Protein AF-A0A954JHW5-F1 (afdb_monomer)

Foldseek 3Di:
DFAQDDDPVVCVVCVVCPVVNGDDDDDDALLRVLQLLCVLLVNEDADDDDAADEQFPDLDDPPDTHGDPDADDRRNYRCVSYDARAQDARQLSSVQQDDSNPDDDPDGDGDDDPCNVVSLVPDPSNVVSVVSNLVVLLVVLVPPPPPVDPSLLSSQQSSCCSPVVDGDDPVRSVVSSVVD

Solvent-accessible surface area (backbone atoms only — not comparable to full-atom values): 10944 Å² total; per-residue (Å²): 137,74,58,64,69,86,50,73,71,54,41,74,76,41,70,85,46,82,84,55,84,36,41,78,89,71,86,78,47,33,54,56,50,53,42,48,46,26,52,54,22,67,59,48,34,80,82,76,74,81,82,61,31,64,65,33,80,47,96,68,67,97,83,58,69,55,66,56,91,75,74,58,73,68,51,33,32,51,53,88,42,48,60,82,53,70,66,43,65,54,77,84,42,30,70,44,50,48,79,32,63,67,63,91,68,96,67,73,65,87,81,90,53,70,65,51,54,51,42,54,76,72,28,67,68,50,51,52,36,50,54,43,24,52,56,45,34,58,54,56,25,72,71,49,86,54,81,87,52,57,52,65,58,49,27,51,40,49,48,31,37,58,76,70,72,38,75,61,52,72,71,54,44,57,54,52,59,75,76,106

Secondary structure (DSSP, 8-state):
----PPPHHHHHH-TT-SS--SPPP-PPPHHHHHHHHHHHHT--B---SS--B-SBS-SS-TT--PBPS---GGGGB-GGGB---TT-PPTTTTTTT---SSS--SS------HHHHHHHHT-HHHHHHHHHHHHHHHHHHHT---TTS-HHHHHHHHHHHHHHSSPPPHHHHHHHHHH-

Sequence (180 aa):
QQASRVDPRQQEIDADNRLLWRYRSRRLEAEAIRDSMLLASGQLNFEAGGPGFNFFQSRGGLYGFPPLDKFTGAELRRMIYSHKIRMEQVPVFGAFDCPDAGQPAPRRSQSTTAIQALNLLNSDFVHEQAVAMASRLVRESRNSENEAIGQQEAAVKQAFRRSLGRAPSDRELSAAVSVA

Structure (mmCIF, N/CA/C/O backbone):
data_AF-A0A954JHW5-F1
#
_entry.id   AF-A0A954JHW5-F1
#
loop_
_atom_site.group_PDB
_atom_site.id
_atom_site.type_symbol
_atom_site.label_atom_id
_atom_site.label_alt_id
_atom_site.label_comp_id
_atom_site.label_asym_id
_atom_site.label_entity_id
_atom_site.label_seq_id
_atom_site.pdbx_PDB_ins_code
_atom_site.Cartn_x
_atom_site.Cartn_y
_atom_site.Cartn_z
_atom_site.occupancy
_atom_site.B_iso_or_equiv
_atom_site.auth_seq_id
_atom_site.auth_comp_id
_atom_site.auth_asym_id
_atom_site.auth_atom_id
_atom_site.pdbx_PDB_model_num
ATOM 1 N N . GLN A 1 1 ? -21.963 1.411 -2.483 1.00 62.09 1 GLN A N 1
ATOM 2 C CA . GLN A 1 1 ? -20.980 0.437 -1.955 1.00 62.09 1 GLN A CA 1
ATOM 3 C C . GLN A 1 1 ? -21.431 0.012 -0.565 1.00 62.09 1 GLN A C 1
ATOM 5 O O . GLN A 1 1 ? -21.966 0.853 0.146 1.00 62.09 1 GLN A O 1
ATOM 10 N N . GLN A 1 2 ? -21.275 -1.262 -0.200 1.00 77.25 2 GLN A N 1
ATOM 11 C CA . GLN A 1 2 ? -21.681 -1.788 1.109 1.00 77.25 2 GLN A CA 1
ATOM 12 C C . GLN A 1 2 ? -20.528 -1.669 2.114 1.00 77.25 2 GLN A C 1
ATOM 14 O O . GLN A 1 2 ? -19.375 -1.903 1.757 1.00 77.25 2 GLN A O 1
ATOM 19 N N . ALA A 1 3 ? -20.821 -1.297 3.360 1.00 81.00 3 ALA A N 1
ATOM 20 C CA . ALA A 1 3 ? -19.806 -1.184 4.406 1.00 81.00 3 ALA A CA 1
ATOM 21 C C . ALA A 1 3 ? -19.383 -2.567 4.938 1.00 81.00 3 ALA A C 1
ATOM 23 O O . ALA A 1 3 ? -20.180 -3.503 4.969 1.00 81.00 3 ALA A O 1
ATOM 24 N N . SER A 1 4 ? -18.142 -2.688 5.416 1.00 85.25 4 SER A N 1
ATOM 25 C CA . SER A 1 4 ? -17.648 -3.875 6.139 1.00 85.25 4 SER A CA 1
ATOM 26 C C . SER A 1 4 ? -17.911 -3.819 7.654 1.00 85.25 4 SER A C 1
ATOM 28 O O . SER A 1 4 ? -17.427 -4.673 8.401 1.00 85.25 4 SER A O 1
ATOM 30 N N . ARG A 1 5 ? -18.664 -2.806 8.114 1.00 86.06 5 ARG A N 1
ATOM 31 C CA . ARG A 1 5 ? -18.967 -2.566 9.529 1.00 86.06 5 ARG A CA 1
ATOM 32 C C . ARG A 1 5 ? -19.702 -3.764 10.126 1.00 86.06 5 ARG A C 1
ATOM 34 O O . ARG A 1 5 ? -20.638 -4.291 9.535 1.00 86.06 5 ARG A O 1
ATOM 41 N N . VAL A 1 6 ? -19.256 -4.163 11.308 1.00 87.94 6 VAL A N 1
ATOM 42 C CA . VAL A 1 6 ? -19.832 -5.268 12.069 1.00 87.94 6 VAL A CA 1
ATOM 43 C C . VAL A 1 6 ? -21.037 -4.756 12.860 1.00 87.94 6 VAL A C 1
ATOM 45 O O . VAL A 1 6 ? -20.928 -3.753 13.567 1.00 87.94 6 VAL A O 1
ATOM 48 N N . ASP A 1 7 ? -22.178 -5.427 12.714 1.00 90.62 7 ASP A N 1
ATOM 49 C CA . ASP A 1 7 ? -23.356 -5.260 13.566 1.00 90.62 7 ASP A CA 1
ATOM 50 C C . ASP A 1 7 ? -23.404 -6.467 14.517 1.00 90.62 7 ASP A C 1
ATOM 52 O O . ASP A 1 7 ? -23.506 -7.592 14.022 1.00 90.62 7 ASP A O 1
ATOM 56 N N . PRO A 1 8 ? -23.316 -6.272 15.848 1.00 93.00 8 PRO A N 1
ATOM 57 C CA . PRO A 1 8 ? -23.312 -7.372 16.811 1.00 93.00 8 PRO A CA 1
ATOM 58 C C . PRO A 1 8 ? -24.510 -8.315 16.665 1.00 93.00 8 PRO A C 1
ATOM 60 O O . PRO A 1 8 ? -24.344 -9.526 16.758 1.00 93.00 8 PRO A O 1
ATOM 63 N N . ARG A 1 9 ? -25.701 -7.783 16.351 1.00 93.50 9 ARG A N 1
ATOM 64 C CA . ARG A 1 9 ? -26.916 -8.600 16.202 1.00 93.50 9 ARG A CA 1
ATOM 65 C C . ARG A 1 9 ? -26.831 -9.497 14.974 1.00 93.50 9 ARG A C 1
ATOM 67 O O . ARG A 1 9 ? -27.174 -10.670 15.033 1.00 93.50 9 ARG A O 1
ATOM 74 N N . GLN A 1 10 ? -26.349 -8.949 13.860 1.00 91.31 10 GLN A N 1
ATOM 75 C CA . GLN A 1 10 ? -26.172 -9.726 12.631 1.00 91.31 10 GLN A CA 1
ATOM 76 C C . GLN A 1 10 ? -25.013 -10.717 12.751 1.00 91.31 10 GLN A C 1
ATOM 78 O O . GLN A 1 10 ? -25.069 -11.794 12.170 1.00 91.31 10 GLN A O 1
ATOM 83 N N . GLN A 1 11 ? -23.982 -10.380 13.528 1.00 92.75 11 GLN A N 1
ATOM 84 C CA . GLN A 1 11 ? -22.871 -11.279 13.814 1.00 92.75 11 GLN A CA 1
ATOM 85 C C . GLN A 1 11 ? -23.301 -12.484 14.662 1.00 92.75 11 GLN A C 1
ATOM 87 O O . GLN A 1 11 ? -22.793 -13.576 14.429 1.00 92.75 11 GLN A O 1
ATOM 92 N N . GLU A 1 12 ? -24.231 -12.315 15.605 1.00 94.50 12 GLU A N 1
ATOM 93 C CA . GLU A 1 12 ? -24.808 -13.434 16.366 1.00 94.50 12 GLU A CA 1
ATOM 94 C C . GLU A 1 12 ? -25.650 -14.368 15.482 1.00 94.50 12 GLU A C 1
ATOM 96 O O . GLU A 1 12 ? -25.605 -15.583 15.662 1.00 94.50 12 GLU A O 1
ATOM 101 N N . ILE A 1 13 ? -26.384 -13.820 14.506 1.00 94.50 13 ILE A N 1
ATOM 102 C CA . ILE A 1 13 ? -27.244 -14.595 13.595 1.00 94.50 13 ILE A CA 1
ATOM 103 C C . ILE A 1 13 ? -26.429 -15.286 12.487 1.00 94.50 13 ILE A C 1
ATOM 105 O O . ILE A 1 13 ? -26.687 -16.439 12.146 1.00 94.50 13 ILE A O 1
ATOM 109 N N . ASP A 1 14 ? -25.461 -14.582 11.897 1.00 92.31 14 ASP A N 1
ATOM 110 C CA . ASP A 1 14 ? -24.675 -15.022 10.740 1.00 92.31 14 ASP A CA 1
ATOM 111 C C . ASP A 1 14 ? -23.229 -14.503 10.834 1.00 92.31 14 ASP A C 1
ATOM 113 O O . ASP A 1 14 ? -22.806 -13.595 10.108 1.00 92.31 14 ASP A O 1
ATOM 117 N N . ALA A 1 15 ? -22.446 -15.097 11.739 1.00 90.25 15 ALA A N 1
ATOM 118 C CA . ALA A 1 15 ? -21.037 -14.751 11.951 1.00 90.25 15 ALA A CA 1
ATOM 119 C C . ALA A 1 15 ? -20.188 -14.880 10.668 1.00 90.25 15 ALA A C 1
ATOM 121 O O . ALA A 1 15 ? -19.310 -14.048 10.407 1.00 90.25 15 ALA A O 1
ATOM 122 N N . ASP A 1 16 ? -20.502 -15.880 9.839 1.00 89.88 16 ASP A N 1
ATOM 123 C CA . ASP A 1 16 ? -19.811 -16.187 8.581 1.00 89.88 16 ASP A CA 1
ATOM 124 C C . ASP A 1 16 ? -20.181 -15.235 7.433 1.00 89.88 16 ASP A C 1
ATOM 126 O O . ASP A 1 16 ? -19.590 -15.297 6.346 1.00 89.88 16 ASP A O 1
ATOM 130 N N . ASN A 1 17 ? -21.137 -14.326 7.656 1.00 91.44 17 ASN A N 1
ATOM 131 C CA . ASN A 1 17 ? -21.604 -13.371 6.659 1.00 91.44 17 ASN A CA 1
ATOM 132 C C . ASN A 1 17 ? -22.025 -14.074 5.348 1.00 91.44 17 ASN A C 1
ATOM 134 O O . ASN A 1 17 ? -21.628 -13.685 4.237 1.00 91.44 17 ASN A O 1
ATOM 138 N N . ARG A 1 18 ? -22.783 -15.168 5.472 1.00 91.69 18 ARG A N 1
ATOM 139 C CA . ARG A 1 18 ? -23.379 -15.938 4.368 1.00 91.69 18 ARG A CA 1
ATOM 140 C C . ARG A 1 18 ? -24.533 -15.189 3.710 1.00 91.69 18 ARG A C 1
ATOM 142 O O . ARG A 1 18 ? -24.675 -15.273 2.495 1.00 91.69 18 ARG A O 1
ATOM 149 N N . LEU A 1 19 ? -25.294 -14.423 4.488 1.00 92.00 19 LEU A N 1
ATOM 150 C CA . LEU A 1 19 ? -26.390 -13.563 4.035 1.00 92.00 19 LEU A CA 1
ATOM 151 C C . LEU A 1 19 ? -25.895 -12.217 3.483 1.00 92.00 19 LEU A C 1
ATOM 153 O O . LEU A 1 19 ? -26.704 -11.377 3.101 1.00 92.00 19 LEU A O 1
ATOM 157 N N . LEU A 1 20 ? -24.570 -12.018 3.422 1.00 90.75 20 LEU A N 1
ATOM 158 C CA . LEU A 1 20 ? -23.919 -10.831 2.863 1.00 90.75 20 LEU A CA 1
ATOM 159 C C . LEU A 1 20 ? -24.408 -9.526 3.508 1.00 90.75 20 LEU A C 1
ATOM 161 O O . LEU A 1 20 ? -24.561 -8.516 2.827 1.00 90.75 20 LEU A O 1
ATOM 165 N N . TRP A 1 21 ? -24.645 -9.521 4.820 1.00 91.00 21 TRP A N 1
ATOM 166 C CA . TRP A 1 21 ? -25.080 -8.334 5.562 1.00 91.00 21 TRP A CA 1
ATOM 167 C C . TRP A 1 21 ? -23.968 -7.277 5.692 1.00 91.00 21 TRP A C 1
ATOM 169 O O . TRP A 1 21 ? -24.254 -6.089 5.859 1.00 91.00 21 TRP A O 1
ATOM 179 N N . ARG A 1 22 ? -22.698 -7.666 5.508 1.00 89.94 22 ARG A N 1
ATOM 180 C CA . ARG A 1 22 ? -21.558 -6.744 5.360 1.00 89.94 22 ARG A CA 1
ATOM 181 C C . ARG A 1 22 ? -20.679 -7.092 4.166 1.00 89.94 22 ARG A C 1
ATOM 183 O O . ARG A 1 22 ? -20.618 -8.237 3.716 1.00 89.94 22 ARG A O 1
ATOM 190 N N . TYR A 1 23 ? -19.902 -6.120 3.699 1.00 89.69 23 TYR A N 1
ATOM 191 C CA . TYR A 1 23 ? -18.851 -6.401 2.725 1.00 89.69 23 TYR A CA 1
ATOM 192 C C . TYR A 1 23 ? -17.729 -7.228 3.370 1.00 89.69 23 TYR A C 1
ATOM 194 O O . TYR A 1 23 ? -17.244 -6.899 4.456 1.00 89.69 23 TYR A O 1
ATOM 202 N N . ARG A 1 24 ? -17.306 -8.309 2.704 1.00 86.06 24 ARG A N 1
ATOM 203 C CA . ARG A 1 24 ? -16.204 -9.157 3.178 1.00 86.06 24 ARG A CA 1
ATOM 204 C C . ARG A 1 24 ? -14.878 -8.431 2.978 1.00 86.06 24 ARG A C 1
ATOM 206 O O . ARG A 1 24 ? -14.585 -7.968 1.877 1.00 86.06 24 ARG A O 1
ATOM 213 N N . SER A 1 25 ? -14.064 -8.357 4.029 1.00 83.69 25 SER A N 1
ATOM 214 C CA . SER A 1 25 ? -12.688 -7.881 3.894 1.00 83.69 25 SER A CA 1
ATOM 215 C C . SER A 1 25 ? -11.956 -8.750 2.878 1.00 83.69 25 SER A C 1
ATOM 217 O O . SER A 1 25 ? -11.979 -9.976 2.969 1.00 83.69 25 SER A O 1
ATOM 219 N N . ARG A 1 26 ? -11.321 -8.104 1.903 1.00 85.25 26 ARG A N 1
ATOM 220 C CA . ARG A 1 26 ? -10.529 -8.770 0.871 1.00 85.25 26 ARG A CA 1
ATOM 221 C C . ARG A 1 26 ? -9.073 -8.375 1.015 1.00 85.25 26 ARG A C 1
ATOM 223 O O . ARG A 1 26 ? -8.767 -7.231 1.355 1.00 85.25 26 ARG A O 1
ATOM 230 N N . ARG A 1 27 ? -8.182 -9.312 0.713 1.00 87.50 27 ARG A N 1
ATOM 231 C CA . ARG A 1 27 ? -6.757 -9.027 0.611 1.00 87.50 27 ARG A CA 1
ATOM 232 C C . ARG A 1 27 ? -6.518 -8.065 -0.555 1.00 87.50 27 ARG A C 1
ATOM 234 O O . ARG A 1 27 ? -7.060 -8.268 -1.639 1.00 87.50 27 ARG A O 1
ATOM 241 N N . LEU A 1 28 ? -5.728 -7.016 -0.326 1.00 89.19 28 LEU A N 1
ATOM 242 C CA . LEU A 1 28 ? -5.282 -6.137 -1.408 1.00 89.19 28 LEU A CA 1
ATOM 243 C C . LEU A 1 28 ? -4.203 -6.825 -2.241 1.00 89.19 28 LEU A C 1
ATOM 245 O O . LEU A 1 28 ? -3.315 -7.466 -1.679 1.00 89.19 28 LEU A O 1
ATOM 249 N N . GLU A 1 29 ? -4.293 -6.648 -3.555 1.00 91.62 29 GLU A N 1
ATOM 250 C CA . GLU A 1 29 ? -3.304 -7.107 -4.530 1.00 91.62 29 GLU A CA 1
ATOM 251 C C . GLU A 1 29 ? -2.065 -6.202 -4.525 1.00 91.62 29 GLU A C 1
ATOM 253 O O . GLU A 1 29 ? -2.132 -5.048 -4.092 1.00 91.62 29 GLU A O 1
ATOM 258 N N . ALA A 1 30 ? -0.950 -6.717 -5.043 1.00 92.44 30 ALA A N 1
ATOM 259 C CA . ALA A 1 30 ? 0.334 -6.025 -5.145 1.00 92.44 30 ALA A CA 1
ATOM 260 C C . ALA A 1 30 ? 0.215 -4.578 -5.669 1.00 92.44 30 ALA A C 1
ATOM 262 O O . ALA A 1 30 ? 0.714 -3.637 -5.047 1.00 92.44 30 ALA A O 1
ATOM 263 N N . GLU A 1 31 ? -0.509 -4.395 -6.776 1.00 93.56 31 GLU A N 1
ATOM 264 C CA . GLU A 1 31 ? -0.715 -3.102 -7.429 1.00 93.56 31 GLU A CA 1
ATOM 265 C C . GLU A 1 31 ? -1.470 -2.122 -6.530 1.00 93.56 31 GLU A C 1
ATOM 267 O O . GLU A 1 31 ? -1.084 -0.961 -6.403 1.00 93.56 31 GLU A O 1
ATOM 272 N N . ALA A 1 32 ? -2.517 -2.602 -5.857 1.00 93.56 32 ALA A N 1
ATOM 273 C CA . ALA A 1 32 ? -3.325 -1.788 -4.960 1.00 93.56 32 ALA A CA 1
ATOM 274 C C . ALA A 1 32 ? -2.549 -1.374 -3.703 1.00 93.56 32 ALA A C 1
ATOM 276 O O . ALA A 1 32 ? -2.730 -0.253 -3.232 1.00 93.56 32 ALA A O 1
ATOM 277 N N . ILE A 1 33 ? -1.685 -2.244 -3.167 1.00 93.81 33 ILE A N 1
ATOM 278 C CA . ILE A 1 33 ? -0.821 -1.918 -2.020 1.00 93.81 33 ILE A CA 1
ATOM 279 C C . ILE A 1 33 ? 0.111 -0.766 -2.392 1.00 93.81 33 ILE A C 1
ATOM 281 O O . ILE A 1 33 ? 0.126 0.256 -1.705 1.00 93.81 33 ILE A O 1
ATOM 285 N N . ARG A 1 34 ? 0.839 -0.907 -3.506 1.00 94.69 34 ARG A N 1
ATOM 286 C CA . ARG A 1 34 ? 1.776 0.111 -3.983 1.00 94.69 34 ARG A CA 1
ATOM 287 C C . ARG A 1 34 ? 1.079 1.439 -4.263 1.00 94.69 34 ARG A C 1
ATOM 289 O O . ARG A 1 34 ? 1.507 2.475 -3.758 1.00 94.69 34 ARG A O 1
ATOM 296 N N . ASP A 1 35 ? -0.005 1.407 -5.035 1.00 96.06 35 ASP A N 1
ATOM 297 C CA . ASP A 1 35 ? -0.735 2.617 -5.414 1.00 96.06 35 ASP A CA 1
ATOM 298 C C . ASP A 1 35 ? -1.354 3.302 -4.181 1.00 96.06 35 ASP A C 1
ATOM 300 O O . ASP A 1 35 ? -1.377 4.530 -4.116 1.00 96.06 35 ASP A O 1
ATOM 304 N N . SER A 1 36 ? -1.784 2.539 -3.165 1.00 95.00 36 SER A N 1
ATOM 305 C CA . SER A 1 36 ? -2.279 3.093 -1.893 1.00 95.00 36 SER A CA 1
ATOM 306 C C . SER A 1 36 ? -1.176 3.780 -1.087 1.00 95.00 36 SER A C 1
ATOM 308 O O . SER A 1 36 ? -1.416 4.852 -0.535 1.00 95.00 36 SER A O 1
ATOM 310 N N . MET A 1 37 ? 0.035 3.210 -1.045 1.00 95.62 37 MET A N 1
ATOM 311 C CA . MET A 1 37 ? 1.189 3.835 -0.381 1.00 95.62 37 MET A CA 1
ATOM 312 C C . MET A 1 37 ? 1.562 5.163 -1.044 1.00 95.62 37 MET A C 1
ATOM 314 O O . MET A 1 37 ? 1.694 6.172 -0.355 1.00 95.62 37 MET A O 1
ATOM 318 N N . LEU A 1 38 ? 1.643 5.181 -2.379 1.00 96.56 38 LEU A N 1
ATOM 319 C CA . LEU A 1 38 ? 1.913 6.393 -3.160 1.00 96.56 38 LEU A CA 1
ATOM 320 C C . LEU A 1 38 ? 0.808 7.447 -2.990 1.00 96.56 38 LEU A C 1
ATOM 322 O O . LEU A 1 38 ? 1.080 8.647 -2.913 1.00 96.56 38 LEU A O 1
ATOM 326 N N . LEU A 1 39 ? -0.455 7.020 -2.931 1.00 96.19 39 LEU A N 1
ATOM 327 C CA . LEU A 1 39 ? -1.590 7.920 -2.731 1.00 96.19 39 LEU A CA 1
ATOM 328 C C . LEU A 1 39 ? -1.556 8.560 -1.337 1.00 96.19 39 LEU A C 1
ATOM 330 O O . LEU A 1 39 ? -1.743 9.776 -1.202 1.00 96.19 39 LEU A O 1
ATOM 334 N N . ALA A 1 40 ? -1.310 7.749 -0.305 1.00 94.75 40 ALA A N 1
ATOM 335 C CA . ALA A 1 40 ? -1.232 8.197 1.080 1.00 94.75 40 ALA A CA 1
ATOM 336 C C . ALA A 1 40 ? -0.062 9.171 1.286 1.00 94.75 40 ALA A C 1
ATOM 338 O O . ALA A 1 40 ? -0.257 10.246 1.863 1.00 94.75 40 ALA A O 1
ATOM 339 N N . SER A 1 41 ? 1.113 8.857 0.730 1.00 95.62 41 SER A N 1
ATOM 340 C CA . SER A 1 41 ? 2.304 9.714 0.788 1.00 95.62 41 SER A CA 1
ATOM 341 C C . SER A 1 41 ? 2.194 10.976 -0.071 1.00 95.62 41 SER A C 1
ATOM 343 O O . SER A 1 41 ? 2.865 11.970 0.198 1.00 95.62 41 SER A O 1
ATOM 345 N N . GLY A 1 42 ? 1.297 10.984 -1.062 1.00 94.81 42 GLY A N 1
ATOM 346 C CA . GLY A 1 42 ? 1.136 12.088 -2.014 1.00 94.81 42 GLY A CA 1
ATOM 347 C C . GLY A 1 42 ? 2.144 12.073 -3.156 1.00 94.81 42 GLY A C 1
ATOM 348 O O . GLY A 1 42 ? 2.296 13.087 -3.826 1.00 94.81 42 GLY A O 1
ATOM 349 N N . GLN A 1 43 ? 2.815 10.942 -3.366 1.00 96.44 43 GLN A N 1
ATOM 350 C CA . GLN A 1 43 ? 3.774 10.730 -4.450 1.00 96.44 43 GLN A CA 1
ATOM 351 C C . GLN A 1 43 ? 3.128 10.151 -5.714 1.00 96.44 43 GLN A C 1
ATOM 353 O O . GLN A 1 43 ? 3.773 10.096 -6.756 1.00 96.44 43 GLN A O 1
ATOM 358 N N . LEU A 1 44 ? 1.867 9.701 -5.644 1.00 96.62 44 LEU A N 1
ATOM 359 C CA . LEU A 1 44 ? 1.201 9.073 -6.783 1.00 96.62 44 LEU A CA 1
ATOM 360 C C . LEU A 1 44 ? 1.082 10.036 -7.968 1.00 96.62 44 LEU A C 1
ATOM 362 O O . LEU A 1 44 ? 0.366 11.037 -7.907 1.00 96.62 44 LEU A O 1
ATOM 366 N N . ASN A 1 45 ? 1.722 9.672 -9.076 1.00 96.06 45 ASN A N 1
ATOM 367 C CA . ASN A 1 45 ? 1.560 10.353 -10.350 1.00 96.06 45 ASN A CA 1
ATOM 368 C C . ASN A 1 45 ? 0.302 9.823 -11.072 1.00 96.06 45 ASN A C 1
ATOM 370 O O . ASN A 1 45 ? 0.191 8.632 -11.388 1.00 96.06 45 ASN A O 1
ATOM 374 N N . PHE A 1 46 ? -0.649 10.725 -11.331 1.00 95.12 46 PHE A N 1
ATOM 375 C CA . PHE A 1 46 ? -1.935 10.435 -11.975 1.00 95.12 46 PHE A CA 1
ATOM 376 C C . PHE A 1 46 ? -1.919 10.545 -13.505 1.00 95.12 46 PHE A C 1
ATOM 378 O O . PHE A 1 46 ? -2.964 10.359 -14.128 1.00 95.12 46 PHE A O 1
ATOM 385 N N . GLU A 1 47 ? -0.768 10.824 -14.120 1.00 94.62 47 GLU A N 1
ATOM 386 C CA . GLU A 1 47 ? -0.630 10.920 -15.572 1.00 94.62 47 GLU A CA 1
ATOM 387 C C . GLU A 1 47 ? -1.151 9.655 -16.268 1.00 94.62 47 GLU A C 1
ATOM 389 O O . GLU A 1 47 ? -0.722 8.523 -15.990 1.00 94.62 47 GLU A O 1
ATOM 394 N N . ALA A 1 48 ? -2.106 9.859 -17.173 1.00 92.94 48 ALA A N 1
ATOM 395 C CA . ALA A 1 48 ? -2.797 8.801 -17.886 1.00 92.94 48 ALA A CA 1
ATOM 396 C C . ALA A 1 48 ? -2.279 8.649 -19.319 1.00 92.94 48 ALA A C 1
ATOM 398 O O . ALA A 1 48 ? -1.963 9.631 -19.983 1.00 92.94 48 ALA A O 1
ATOM 399 N N . GLY A 1 49 ? -2.239 7.408 -19.810 1.00 90.88 49 GLY A N 1
ATOM 400 C CA . GLY A 1 49 ? -1.742 7.104 -21.155 1.00 90.88 49 GLY A CA 1
ATOM 401 C C . GLY A 1 49 ? -0.219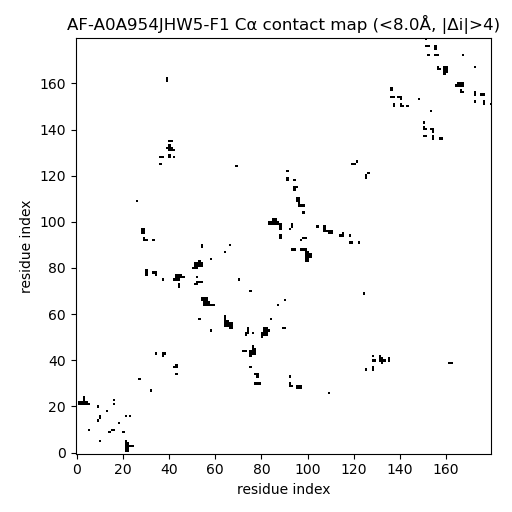 7.217 -21.286 1.00 90.88 49 GLY A C 1
ATOM 402 O O . GLY A 1 49 ? 0.503 7.194 -20.294 1.00 90.88 49 GLY A O 1
ATOM 403 N N . GLY A 1 50 ? 0.283 7.287 -22.516 1.00 91.44 50 GLY A N 1
ATOM 404 C CA . GLY A 1 50 ? 1.721 7.376 -22.785 1.00 91.44 50 GLY A CA 1
ATOM 405 C C . GLY A 1 50 ? 2.522 6.107 -22.442 1.00 91.44 50 GLY A C 1
ATOM 406 O O . GLY A 1 50 ? 1.953 5.077 -22.065 1.00 91.44 50 GLY A O 1
ATOM 407 N N . PRO A 1 51 ? 3.857 6.156 -22.598 1.00 92.19 51 PRO A N 1
ATOM 408 C CA . PRO A 1 51 ? 4.733 5.030 -22.295 1.00 92.19 51 PRO A CA 1
ATOM 409 C C . PRO A 1 51 ? 4.664 4.633 -20.817 1.00 92.19 51 PRO A C 1
ATOM 411 O O . PRO A 1 51 ? 4.596 5.488 -19.936 1.00 92.19 51 PRO A O 1
ATOM 414 N N . GLY A 1 52 ? 4.696 3.329 -20.545 1.00 93.00 52 GLY A N 1
ATOM 415 C CA . GLY A 1 52 ? 4.817 2.801 -19.187 1.00 93.00 52 GLY A CA 1
ATOM 416 C C . GLY A 1 52 ? 6.215 2.984 -18.585 1.00 93.00 52 GLY A C 1
ATOM 417 O O . GLY A 1 52 ? 7.153 3.379 -19.279 1.00 93.00 52 GLY A O 1
ATOM 418 N N . PHE A 1 53 ? 6.366 2.636 -17.307 1.00 93.88 53 PHE A N 1
ATOM 419 C CA . PHE A 1 53 ? 7.651 2.655 -16.593 1.00 93.88 53 PHE A CA 1
ATOM 420 C C . PHE A 1 53 ? 8.183 1.235 -16.350 1.00 93.88 53 PHE A C 1
ATOM 422 O O . PHE A 1 53 ? 7.452 0.257 -16.505 1.00 93.88 53 PHE A O 1
ATOM 429 N N . ASN A 1 54 ? 9.453 1.106 -15.964 1.00 92.50 54 ASN A N 1
ATOM 430 C CA . ASN A 1 54 ? 10.081 -0.185 -15.664 1.00 92.50 54 ASN A CA 1
ATOM 431 C C . ASN A 1 54 ? 10.401 -0.288 -14.171 1.00 92.50 54 ASN A C 1
ATOM 433 O O . ASN A 1 54 ? 10.663 0.723 -13.539 1.00 92.50 54 ASN A O 1
ATOM 437 N N . PHE A 1 55 ? 10.404 -1.503 -13.622 1.00 92.44 55 PHE A N 1
ATOM 438 C CA . PHE A 1 55 ? 10.931 -1.778 -12.274 1.00 92.44 55 PHE A CA 1
ATOM 439 C C . PHE A 1 55 ? 12.410 -2.183 -12.274 1.00 92.44 55 PHE A C 1
ATOM 441 O O . PHE A 1 55 ? 13.018 -2.322 -11.217 1.00 92.44 55 PHE A O 1
ATOM 448 N N . PHE A 1 56 ? 12.967 -2.383 -13.464 1.00 92.25 56 PHE A N 1
ATOM 449 C CA . PHE A 1 56 ? 14.308 -2.890 -13.695 1.00 92.25 56 PHE A CA 1
ATOM 450 C C . PHE A 1 56 ? 15.051 -1.931 -14.614 1.00 92.25 56 PHE A C 1
ATOM 452 O O . PHE A 1 56 ? 14.434 -1.270 -15.456 1.00 92.25 56 PHE A O 1
ATOM 459 N N . GLN A 1 57 ? 16.374 -1.893 -14.482 1.00 90.38 57 GLN A N 1
ATOM 460 C CA . GLN A 1 57 ? 17.231 -1.013 -15.284 1.00 90.38 57 GLN A CA 1
ATOM 461 C C . GLN A 1 57 ? 17.225 -1.402 -16.770 1.00 90.38 57 GLN A C 1
ATOM 463 O O . GLN A 1 57 ? 17.431 -0.559 -17.640 1.00 90.38 57 GLN A O 1
ATOM 468 N N . SER A 1 58 ? 16.946 -2.674 -17.070 1.00 86.94 58 SER A N 1
ATOM 469 C CA . SER A 1 58 ? 16.819 -3.191 -18.430 1.00 86.94 58 SER A CA 1
ATOM 470 C C . SER A 1 58 ? 15.542 -4.013 -18.613 1.00 86.94 58 SER A C 1
ATOM 472 O O . SER A 1 58 ? 15.011 -4.596 -17.671 1.00 86.94 58 SER A O 1
ATOM 474 N N . ARG A 1 59 ? 15.065 -4.084 -19.862 1.00 81.12 59 ARG A N 1
ATOM 475 C CA . ARG A 1 59 ? 13.950 -4.946 -20.297 1.00 81.12 59 ARG A CA 1
ATOM 476 C C . ARG A 1 59 ? 14.404 -6.323 -20.798 1.00 81.12 59 ARG A C 1
ATOM 478 O O . ARG A 1 59 ? 13.563 -7.141 -21.155 1.00 81.12 59 ARG A O 1
ATOM 485 N N . GLY A 1 60 ? 15.713 -6.578 -20.849 1.00 76.44 60 GLY A N 1
ATOM 486 C CA . GLY A 1 60 ? 16.306 -7.826 -21.339 1.00 76.44 60 GLY A CA 1
ATOM 487 C C . GLY A 1 60 ? 17.835 -7.788 -21.358 1.00 76.44 60 GLY A C 1
ATOM 488 O O . GLY A 1 60 ? 18.444 -6.734 -21.188 1.00 76.44 60 GLY A O 1
ATOM 489 N N . GLY A 1 61 ? 18.466 -8.938 -21.577 1.00 73.06 61 GLY A N 1
ATOM 490 C CA . GLY A 1 61 ? 19.922 -9.048 -21.704 1.00 73.06 61 GLY A CA 1
ATOM 491 C C . GLY A 1 61 ? 20.472 -10.323 -21.074 1.00 73.06 61 GLY A C 1
ATOM 492 O O . GLY A 1 61 ? 19.767 -11.023 -20.354 1.00 73.06 61 GLY A O 1
ATOM 493 N N . LEU A 1 62 ? 21.748 -10.623 -21.339 1.00 74.50 62 LEU A N 1
ATOM 494 C CA . LEU A 1 62 ? 22.422 -11.797 -20.767 1.00 74.50 62 LEU A CA 1
ATOM 495 C C . LEU A 1 62 ? 22.713 -11.658 -19.261 1.00 74.50 62 LEU A C 1
ATOM 497 O O . LEU A 1 62 ? 23.018 -12.650 -18.610 1.00 74.50 62 LEU A O 1
ATOM 501 N N . TYR A 1 63 ? 22.619 -10.445 -18.711 1.00 73.25 63 TYR A N 1
ATOM 502 C CA . TYR A 1 63 ? 23.032 -10.114 -17.342 1.00 73.25 63 TYR A CA 1
ATOM 503 C C . TYR A 1 63 ? 21.869 -10.070 -16.332 1.00 73.25 63 TYR A C 1
ATOM 505 O O . TYR A 1 63 ? 22.030 -9.549 -15.232 1.00 73.25 63 TYR A O 1
ATOM 513 N N . GLY A 1 64 ? 20.699 -10.609 -16.693 1.00 83.25 64 GLY A N 1
ATOM 514 C CA . GLY A 1 64 ? 19.513 -10.632 -15.830 1.00 83.25 64 GLY A CA 1
ATOM 515 C C . GLY A 1 64 ? 18.783 -9.287 -15.731 1.00 83.25 64 GLY A C 1
ATOM 516 O O . GLY A 1 64 ? 18.916 -8.423 -16.602 1.00 83.25 64 GLY A O 1
ATOM 517 N N . PHE A 1 65 ? 17.985 -9.129 -14.671 1.00 88.44 65 PHE A N 1
ATOM 518 C CA . PHE A 1 65 ? 17.099 -7.982 -14.452 1.00 88.44 65 PHE A CA 1
ATOM 519 C C . PHE A 1 65 ? 17.432 -7.278 -13.129 1.00 88.44 65 PHE A C 1
ATOM 521 O O . PHE A 1 65 ? 16.774 -7.515 -12.117 1.00 88.44 65 PHE A O 1
ATOM 528 N N . PRO A 1 66 ? 18.466 -6.419 -13.097 1.00 90.12 66 PRO A N 1
ATOM 529 C CA . PRO A 1 66 ? 18.781 -5.663 -11.894 1.00 90.12 66 PRO A CA 1
ATOM 530 C C . PRO A 1 66 ? 17.634 -4.687 -11.574 1.00 90.12 66 PRO A C 1
ATOM 532 O O . PRO A 1 66 ? 17.161 -3.978 -12.478 1.00 90.12 66 PRO A O 1
ATOM 535 N N . PRO A 1 67 ? 17.161 -4.649 -10.316 1.00 90.81 67 PRO A N 1
ATOM 536 C CA . PRO A 1 67 ? 16.087 -3.757 -9.909 1.00 90.81 67 PRO A CA 1
ATOM 537 C C . PRO A 1 67 ? 16.530 -2.291 -9.958 1.00 90.81 67 PRO A C 1
ATOM 539 O O . PRO A 1 67 ? 17.719 -1.968 -9.930 1.00 90.81 67 PRO A O 1
ATOM 542 N N . LEU A 1 68 ? 15.556 -1.391 -10.054 1.00 90.38 68 LEU A N 1
ATOM 543 C CA . LEU A 1 68 ? 15.782 0.025 -9.788 1.00 90.38 68 LEU A CA 1
ATOM 544 C C . LEU A 1 68 ? 15.863 0.261 -8.281 1.00 90.38 68 LEU A C 1
ATOM 546 O O . LEU A 1 68 ? 14.999 -0.203 -7.538 1.00 90.38 68 LEU A O 1
ATOM 550 N N . ASP A 1 69 ? 16.860 1.036 -7.863 1.00 86.06 69 ASP A N 1
ATOM 551 C CA . ASP A 1 69 ? 17.055 1.377 -6.451 1.00 86.06 69 ASP A CA 1
ATOM 552 C C . ASP A 1 69 ? 16.109 2.493 -5.991 1.00 86.06 69 ASP A C 1
ATOM 554 O O . ASP A 1 69 ? 15.693 2.532 -4.838 1.00 86.06 69 ASP A O 1
ATOM 558 N N . LYS A 1 70 ? 15.762 3.419 -6.895 1.00 88.50 70 LYS A N 1
ATOM 559 C CA . LYS A 1 70 ? 14.922 4.587 -6.606 1.00 88.50 70 LYS A CA 1
ATOM 560 C C . LYS A 1 70 ? 13.902 4.812 -7.703 1.00 88.50 70 LYS A C 1
ATOM 562 O O . LYS A 1 70 ? 14.188 4.575 -8.872 1.00 88.50 70 LYS A O 1
ATOM 567 N N . PHE A 1 71 ? 12.736 5.319 -7.307 1.00 91.62 71 PHE A N 1
ATOM 568 C CA . PHE A 1 71 ? 11.638 5.622 -8.218 1.00 91.62 71 PHE A CA 1
ATOM 569 C C . PHE A 1 71 ? 11.364 7.125 -8.259 1.00 91.62 71 PHE A C 1
ATOM 571 O O . PHE A 1 71 ? 11.119 7.752 -7.228 1.00 91.62 71 PHE A O 1
ATOM 578 N N . THR A 1 72 ? 11.360 7.706 -9.454 1.00 91.69 72 THR A N 1
ATOM 579 C CA . THR A 1 72 ? 11.121 9.134 -9.681 1.00 91.69 72 THR A CA 1
ATOM 580 C C . THR A 1 72 ? 10.196 9.373 -10.877 1.00 91.69 72 THR A C 1
ATOM 582 O O . THR A 1 72 ? 10.112 8.570 -11.805 1.00 91.69 72 THR A O 1
ATOM 585 N N . GLY A 1 73 ? 9.456 10.486 -10.858 1.00 92.31 73 GLY A N 1
ATOM 586 C CA . GLY A 1 73 ? 8.647 10.941 -11.996 1.00 92.31 73 GLY A CA 1
ATOM 587 C C . GLY A 1 73 ? 7.667 9.889 -12.535 1.00 92.31 73 GLY A C 1
ATOM 588 O O . GLY A 1 73 ? 6.643 9.594 -11.914 1.00 92.31 73 GLY A O 1
ATOM 589 N N . ALA A 1 74 ? 7.969 9.336 -13.715 1.00 91.69 74 ALA A N 1
ATOM 590 C CA . ALA A 1 74 ? 7.144 8.328 -14.383 1.00 91.69 74 ALA A CA 1
ATOM 591 C C . ALA A 1 74 ? 7.066 7.003 -13.607 1.00 91.69 74 ALA A C 1
ATOM 593 O O . ALA A 1 74 ? 6.071 6.284 -13.708 1.00 91.69 74 ALA A O 1
ATOM 594 N N . GLU A 1 75 ? 8.077 6.686 -12.803 1.00 93.81 75 GLU A N 1
ATOM 595 C CA . GLU A 1 75 ? 8.094 5.467 -12.001 1.00 93.81 75 GLU A CA 1
ATOM 596 C C . GLU A 1 75 ? 7.120 5.535 -10.828 1.00 93.81 75 GLU A C 1
ATOM 598 O O . GLU A 1 75 ? 6.674 4.498 -10.366 1.00 93.81 75 GLU A O 1
ATOM 603 N N . LEU A 1 76 ? 6.699 6.720 -10.382 1.00 95.44 76 LEU A N 1
ATOM 604 C CA . LEU A 1 76 ? 5.707 6.887 -9.309 1.00 95.44 76 LEU A CA 1
ATOM 605 C C . LEU A 1 76 ? 4.258 6.854 -9.824 1.00 95.44 76 LEU A C 1
ATOM 607 O O . LEU A 1 76 ? 3.315 7.192 -9.106 1.00 95.44 76 LEU A O 1
ATOM 611 N N . ARG A 1 77 ? 4.058 6.445 -11.080 1.00 95.69 77 ARG A N 1
ATOM 612 C CA . ARG A 1 77 ? 2.731 6.250 -11.670 1.00 95.69 77 ARG A CA 1
ATOM 613 C C . ARG A 1 77 ? 2.065 4.990 -11.133 1.00 95.69 77 ARG A C 1
ATOM 615 O O . ARG A 1 77 ? 2.722 4.085 -10.606 1.00 95.69 77 ARG A O 1
ATOM 622 N N . ARG A 1 78 ? 0.743 4.916 -11.323 1.00 95.69 78 ARG A N 1
ATOM 623 C CA . ARG A 1 78 ? -0.059 3.721 -11.014 1.00 95.69 78 ARG A CA 1
ATOM 624 C C . ARG A 1 78 ? 0.587 2.465 -11.593 1.00 95.69 78 ARG A C 1
ATOM 626 O O . ARG A 1 78 ? 0.973 2.451 -12.763 1.00 95.69 78 ARG A O 1
ATOM 633 N N . MET A 1 79 ? 0.643 1.392 -10.808 1.00 94.12 79 MET A N 1
ATOM 634 C CA . MET A 1 79 ? 1.352 0.159 -11.173 1.00 94.12 79 MET A CA 1
ATOM 635 C C . MET A 1 79 ? 0.789 -0.525 -12.431 1.00 94.12 79 MET A C 1
ATOM 637 O O . MET A 1 79 ? 1.492 -1.303 -13.070 1.00 94.12 79 MET A O 1
ATOM 641 N N . ILE A 1 80 ? -0.435 -0.187 -12.849 1.00 93.31 80 ILE A N 1
ATOM 642 C CA . ILE A 1 80 ? -1.009 -0.618 -14.134 1.00 93.31 80 ILE A CA 1
ATOM 643 C C . ILE A 1 80 ? -0.171 -0.188 -15.351 1.00 93.31 80 ILE A C 1
ATOM 645 O O . ILE A 1 80 ? -0.190 -0.865 -16.371 1.00 93.31 80 ILE A O 1
ATOM 649 N N . TYR A 1 81 ? 0.593 0.904 -15.241 1.00 95.00 81 TYR A N 1
ATOM 650 C CA . TYR A 1 81 ? 1.508 1.372 -16.286 1.00 95.00 81 TYR A CA 1
ATOM 651 C C . TYR A 1 81 ? 2.893 0.715 -16.208 1.00 95.00 81 TYR A C 1
ATOM 653 O O . TYR A 1 81 ? 3.787 1.088 -16.966 1.00 95.00 81 TYR A O 1
ATOM 661 N N . SER A 1 82 ? 3.107 -0.231 -15.289 1.00 93.00 82 SER A N 1
ATOM 662 C CA . SER A 1 82 ? 4.388 -0.928 -15.189 1.00 93.00 82 SER A CA 1
ATOM 663 C C . SER A 1 82 ? 4.573 -1.922 -16.328 1.00 93.00 82 SER A C 1
ATOM 665 O O . SER A 1 82 ? 3.670 -2.680 -16.686 1.00 93.00 82 SER A O 1
ATOM 667 N N . HIS A 1 83 ? 5.778 -1.947 -16.880 1.00 91.44 83 HIS A N 1
ATOM 668 C CA . HIS A 1 83 ? 6.204 -2.998 -17.780 1.00 91.44 83 HIS A CA 1
ATOM 669 C C . HIS A 1 83 ? 6.419 -4.296 -16.997 1.00 91.44 83 HIS A C 1
ATOM 671 O O . HIS A 1 83 ? 7.052 -4.298 -15.937 1.00 91.44 83 HIS A O 1
ATOM 677 N N . LYS A 1 84 ? 5.899 -5.405 -17.531 1.00 90.00 84 LYS A N 1
ATOM 678 C CA . LYS A 1 84 ? 6.049 -6.735 -16.943 1.00 90.00 84 LYS A CA 1
ATOM 679 C C . LYS A 1 84 ? 6.997 -7.581 -17.770 1.00 90.00 84 LYS A C 1
ATOM 681 O O . LYS A 1 84 ? 6.779 -7.772 -18.963 1.00 90.00 84 LYS A O 1
ATOM 686 N N . ILE A 1 85 ? 8.031 -8.075 -17.104 1.00 90.50 85 ILE A N 1
ATOM 687 C CA . ILE A 1 85 ? 9.008 -8.994 -17.668 1.00 90.50 85 ILE A CA 1
ATOM 688 C C . ILE A 1 85 ? 8.533 -10.407 -17.341 1.00 90.50 85 ILE A C 1
ATOM 690 O O . ILE A 1 85 ? 8.149 -10.700 -16.212 1.00 90.50 85 ILE A O 1
ATOM 694 N N . ARG A 1 86 ? 8.489 -11.265 -18.359 1.00 90.25 86 ARG A N 1
ATOM 695 C CA . ARG A 1 86 ? 7.999 -12.637 -18.230 1.00 90.25 86 ARG A CA 1
ATOM 696 C C . ARG A 1 86 ? 8.958 -13.475 -17.382 1.00 90.25 86 ARG A C 1
ATOM 698 O O . ARG A 1 86 ? 10.157 -13.435 -17.630 1.00 90.25 86 ARG A O 1
ATOM 705 N N . MET A 1 87 ? 8.401 -14.281 -16.475 1.00 89.69 87 MET A N 1
ATOM 706 C CA . MET A 1 87 ? 9.111 -15.112 -15.489 1.00 89.69 87 MET A CA 1
ATOM 707 C C . MET A 1 87 ? 9.923 -14.312 -14.460 1.00 89.69 87 MET A C 1
ATOM 709 O O . MET A 1 87 ? 10.739 -14.897 -13.757 1.00 89.69 87 MET A O 1
ATOM 713 N N . GLU A 1 88 ? 9.702 -13.000 -14.353 1.00 90.62 88 GLU A N 1
ATOM 714 C CA . GLU A 1 88 ? 10.450 -12.139 -13.441 1.00 90.62 88 GLU A CA 1
ATOM 715 C C . GLU A 1 88 ? 9.500 -11.466 -12.451 1.00 90.62 88 GLU A C 1
ATOM 717 O O . GLU A 1 88 ? 8.506 -10.828 -12.822 1.00 90.62 88 GLU A O 1
ATOM 722 N N . GLN A 1 89 ? 9.798 -11.610 -11.162 1.00 88.12 89 GLN A N 1
ATOM 723 C CA . GLN A 1 89 ? 8.987 -11.008 -10.117 1.00 88.12 89 GLN A CA 1
ATOM 724 C C . GLN A 1 89 ? 9.431 -9.575 -9.867 1.00 88.12 89 GLN A C 1
ATOM 726 O O . GLN A 1 89 ? 10.606 -9.289 -9.674 1.00 88.12 89 GLN A O 1
ATOM 731 N N . VAL A 1 90 ? 8.466 -8.659 -9.804 1.00 87.38 90 VAL A N 1
ATOM 732 C CA . VAL A 1 90 ? 8.760 -7.283 -9.394 1.00 87.38 90 VAL A CA 1
ATOM 733 C C . VAL A 1 90 ? 9.336 -7.305 -7.970 1.00 87.38 90 VAL A C 1
ATOM 735 O O . VAL A 1 90 ? 8.752 -7.967 -7.108 1.00 87.38 90 VAL A O 1
ATOM 738 N N . PRO A 1 91 ? 10.427 -6.576 -7.679 1.00 83.44 91 PRO A N 1
ATOM 739 C CA . PRO A 1 91 ? 10.956 -6.467 -6.317 1.00 83.44 91 PRO A CA 1
ATOM 740 C C . PRO A 1 91 ? 9.877 -5.951 -5.366 1.00 83.44 91 PRO A C 1
ATOM 742 O O . PRO A 1 91 ? 8.951 -5.300 -5.831 1.00 83.44 91 PRO A O 1
ATOM 745 N N . VAL A 1 92 ? 9.986 -6.165 -4.052 1.00 84.50 92 VAL A N 1
ATOM 746 C CA . VAL A 1 92 ? 9.014 -5.736 -3.013 1.00 84.50 92 VAL A CA 1
ATOM 747 C C . VAL A 1 92 ? 7.580 -6.272 -3.227 1.00 84.50 92 VAL A C 1
ATOM 749 O O . VAL A 1 92 ? 7.042 -6.975 -2.385 1.00 84.50 92 VAL A O 1
A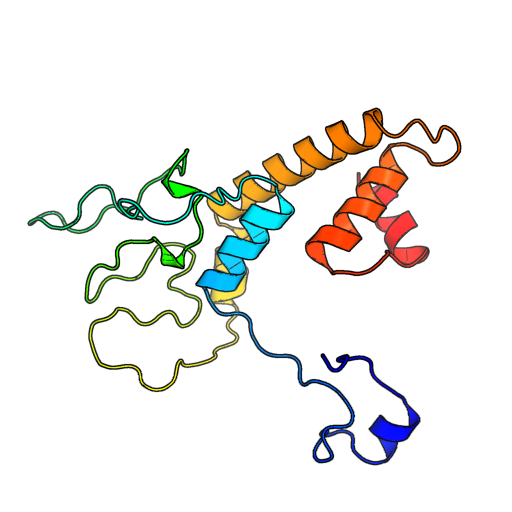TOM 752 N N . PHE A 1 93 ? 6.935 -6.010 -4.355 1.00 89.25 93 PHE A N 1
ATOM 753 C CA . PHE A 1 93 ? 5.549 -6.337 -4.658 1.00 89.25 93 PHE A CA 1
ATOM 754 C C . PHE A 1 93 ? 5.337 -7.739 -5.252 1.00 89.25 93 PHE A C 1
ATOM 756 O O . PHE A 1 93 ? 4.218 -8.245 -5.214 1.00 89.25 93 PHE A O 1
ATOM 763 N N . GLY A 1 94 ? 6.384 -8.404 -5.747 1.00 86.31 94 GLY A N 1
ATOM 764 C CA . GLY A 1 94 ? 6.320 -9.778 -6.264 1.00 86.31 94 GLY A CA 1
ATOM 765 C C . GLY A 1 94 ? 5.897 -10.805 -5.212 1.00 86.31 94 GLY A C 1
ATOM 766 O O . GLY A 1 94 ? 5.169 -11.742 -5.522 1.00 86.31 94 GLY A O 1
ATOM 767 N N . ALA A 1 95 ? 6.229 -10.559 -3.939 1.00 87.94 95 ALA A N 1
ATOM 768 C CA . ALA A 1 95 ? 5.822 -11.406 -2.816 1.00 87.94 95 ALA A CA 1
ATOM 769 C C . ALA A 1 95 ? 4.298 -11.414 -2.556 1.00 87.94 95 ALA A C 1
ATOM 771 O O . ALA A 1 95 ? 3.807 -12.254 -1.802 1.00 87.94 95 ALA A O 1
ATOM 772 N N . PHE A 1 96 ? 3.541 -10.486 -3.153 1.00 90.88 96 PHE A N 1
ATOM 773 C CA . PHE A 1 96 ? 2.106 -10.281 -2.919 1.00 90.88 96 PHE A CA 1
ATOM 774 C C . PHE A 1 96 ? 1.235 -10.985 -3.959 1.00 90.88 96 PHE A C 1
ATOM 776 O O . PHE A 1 96 ? 0.309 -10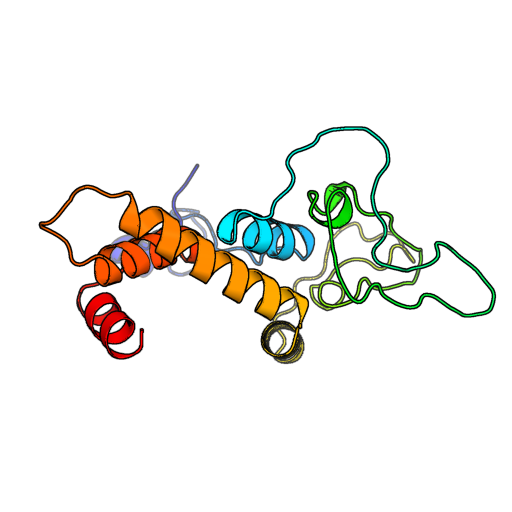.384 -4.507 1.00 90.88 96 PHE A O 1
ATOM 783 N N . ASP A 1 97 ? 1.564 -12.249 -4.240 1.00 88.00 97 ASP A N 1
ATOM 784 C CA . ASP A 1 97 ? 0.824 -13.118 -5.163 1.00 88.00 97 ASP A CA 1
ATOM 785 C C . ASP A 1 97 ? 0.648 -12.500 -6.572 1.00 88.00 97 ASP A C 1
ATOM 787 O O . ASP A 1 97 ? -0.343 -12.738 -7.269 1.00 88.00 97 ASP A O 1
ATOM 791 N N . CYS A 1 98 ? 1.611 -11.673 -6.998 1.00 86.81 98 CYS A N 1
ATOM 792 C CA . CYS A 1 98 ? 1.620 -11.089 -8.335 1.00 86.81 98 CYS A CA 1
ATOM 793 C C . CYS A 1 98 ? 2.068 -12.167 -9.338 1.00 86.81 98 CYS A C 1
ATOM 795 O O . CYS A 1 98 ? 3.146 -12.735 -9.156 1.00 86.81 98 CYS A O 1
ATOM 797 N N . PRO A 1 99 ? 1.290 -12.459 -10.397 1.00 86.62 99 PRO A N 1
ATOM 798 C CA . PRO A 1 99 ? 1.722 -13.399 -11.424 1.00 86.62 99 PRO A CA 1
ATOM 799 C C . PRO A 1 99 ? 3.019 -12.931 -12.094 1.00 86.62 99 PRO A C 1
ATOM 801 O O . PRO A 1 99 ? 3.136 -11.768 -12.482 1.00 86.62 99 PRO A O 1
ATOM 804 N N . ASP A 1 100 ? 3.955 -13.853 -12.295 1.00 87.25 100 ASP A N 1
ATOM 805 C CA . ASP A 1 100 ? 5.236 -13.629 -12.984 1.00 87.25 100 ASP A CA 1
ATOM 806 C C . ASP A 1 100 ? 5.095 -13.523 -14.518 1.00 87.25 100 ASP A C 1
ATOM 808 O O . ASP A 1 100 ? 6.081 -13.413 -15.241 1.00 87.25 100 ASP A O 1
ATOM 812 N N . ALA A 1 101 ? 3.865 -13.592 -15.040 1.00 88.44 101 ALA A N 1
ATOM 813 C CA . ALA A 1 101 ? 3.545 -13.647 -16.469 1.00 88.44 101 ALA A CA 1
ATOM 814 C C . ALA A 1 101 ? 4.203 -14.823 -17.227 1.00 88.44 101 ALA A C 1
ATOM 816 O O . ALA A 1 101 ? 4.252 -14.828 -18.460 1.00 88.44 101 ALA A O 1
ATOM 817 N N . GLY A 1 102 ? 4.685 -15.840 -16.510 1.00 89.00 102 GLY A N 1
ATOM 818 C CA . GLY A 1 102 ? 5.252 -17.064 -17.062 1.00 89.00 102 GLY A CA 1
ATOM 819 C C . GLY A 1 102 ? 4.209 -17.983 -17.680 1.00 89.00 102 GLY A C 1
ATOM 820 O O . GLY A 1 102 ? 4.406 -18.515 -18.779 1.00 89.00 102 GLY A O 1
ATOM 821 N N . GLN A 1 103 ? 3.088 -18.111 -16.970 1.00 89.69 103 GLN A N 1
ATOM 822 C CA . GLN A 1 103 ? 1.931 -18.933 -17.307 1.00 89.69 103 GLN A CA 1
ATOM 823 C C . GLN A 1 103 ? 0.626 -18.138 -17.139 1.00 89.69 103 GLN A C 1
ATOM 825 O O . GLN A 1 103 ? 0.584 -17.170 -16.371 1.00 89.69 103 GLN A O 1
ATOM 830 N N . PRO A 1 104 ? -0.464 -18.536 -17.821 1.00 88.75 104 PRO A N 1
ATOM 831 C CA . PRO A 1 104 ? -1.783 -17.968 -17.575 1.00 88.75 104 PRO A CA 1
ATOM 832 C C . PRO A 1 104 ? -2.209 -18.159 -16.112 1.00 88.75 104 PRO A C 1
ATOM 834 O O . PRO A 1 104 ? -2.217 -19.275 -15.599 1.00 88.75 104 PRO A O 1
ATOM 837 N N . ALA A 1 105 ? -2.618 -17.072 -15.458 1.00 88.56 105 ALA A N 1
ATOM 838 C CA . ALA A 1 105 ? -3.122 -17.076 -14.086 1.00 88.56 105 ALA A CA 1
ATOM 839 C C . ALA A 1 105 ? -4.581 -16.577 -14.070 1.00 88.56 105 ALA A C 1
ATOM 841 O O . ALA A 1 105 ? -4.820 -15.400 -13.795 1.00 88.56 105 ALA A O 1
ATOM 842 N N . PRO A 1 106 ? -5.575 -17.436 -14.389 1.00 88.88 106 PRO A N 1
ATOM 843 C CA . PRO A 1 106 ? -6.984 -17.026 -14.468 1.00 88.88 106 PRO A CA 1
ATOM 844 C C . PRO A 1 106 ? -7.549 -16.590 -13.110 1.00 88.88 106 PRO A C 1
ATOM 846 O O . PRO A 1 106 ? -8.499 -15.814 -13.042 1.00 88.88 106 PRO A O 1
ATOM 849 N N . ARG A 1 107 ? -6.950 -17.077 -12.018 1.00 88.81 107 ARG A N 1
ATOM 850 C CA . ARG A 1 107 ? -7.238 -16.661 -10.650 1.00 88.81 107 ARG A CA 1
ATOM 851 C C . ARG A 1 107 ? -5.921 -16.419 -9.925 1.00 88.81 107 ARG A C 1
ATOM 853 O O . ARG A 1 107 ? -5.060 -17.294 -9.913 1.00 88.81 107 ARG A O 1
ATOM 860 N N . ARG A 1 108 ? -5.786 -15.248 -9.300 1.00 87.00 108 ARG A N 1
ATOM 861 C CA . ARG A 1 108 ? -4.646 -14.933 -8.431 1.00 87.00 108 ARG A CA 1
ATOM 862 C C . ARG A 1 108 ? -4.747 -15.726 -7.125 1.00 87.00 108 ARG A C 1
ATOM 864 O O . ARG A 1 108 ? -5.840 -15.837 -6.556 1.00 87.00 108 ARG A O 1
ATOM 871 N N . SER A 1 109 ? -3.625 -16.280 -6.665 1.00 86.19 109 SER A N 1
ATOM 872 C CA . SER A 1 109 ? -3.522 -16.818 -5.308 1.00 86.19 109 SER A CA 1
ATOM 873 C C . SER A 1 109 ? -3.660 -15.682 -4.296 1.00 86.19 109 SER A C 1
ATOM 875 O O . SER A 1 109 ? -3.460 -14.511 -4.613 1.00 86.19 109 SER A O 1
ATOM 877 N N . GLN A 1 110 ? -4.075 -16.017 -3.080 1.00 86.25 110 GLN A N 1
ATOM 878 C CA . GLN A 1 110 ? -4.099 -15.071 -1.972 1.00 86.25 110 GLN A CA 1
ATOM 879 C C . GLN A 1 110 ? -3.476 -15.7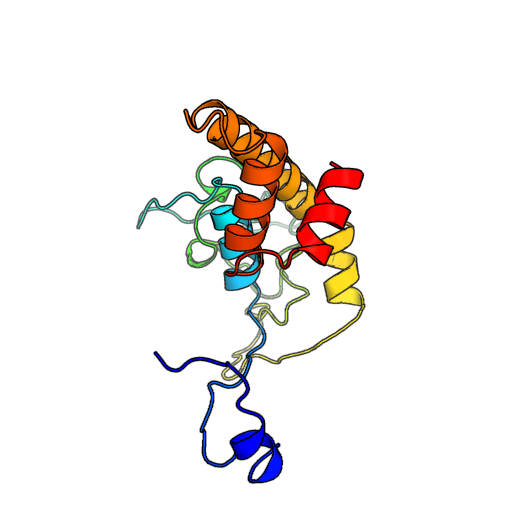57 -0.772 1.00 86.25 110 GLN A C 1
ATOM 881 O O . GLN A 1 110 ? -4.089 -16.627 -0.153 1.00 86.25 110 GLN A O 1
ATOM 886 N N . SER A 1 111 ? -2.250 -15.361 -0.471 1.00 86.62 111 SER A N 1
AT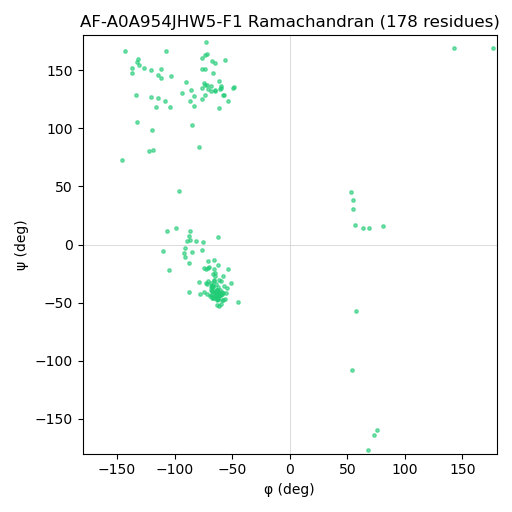OM 887 C CA . SER A 1 111 ? -1.452 -15.900 0.616 1.00 86.62 111 SER A CA 1
ATOM 888 C C . SER A 1 111 ? -1.283 -14.827 1.686 1.00 86.62 111 SER A C 1
ATOM 890 O O . SER A 1 111 ? -1.159 -13.639 1.390 1.00 86.62 111 SER A O 1
ATOM 892 N N . THR A 1 112 ? -1.286 -15.234 2.954 1.00 84.38 112 THR A N 1
ATOM 893 C CA . THR A 1 112 ? -0.930 -14.353 4.074 1.00 84.38 112 THR A CA 1
ATOM 894 C C . THR A 1 112 ? 0.268 -14.969 4.768 1.00 84.38 112 THR A C 1
ATOM 896 O O . THR A 1 112 ? 0.127 -15.925 5.524 1.00 84.38 112 THR A O 1
ATOM 899 N N . THR A 1 113 ? 1.459 -14.466 4.451 1.00 89.56 113 THR A N 1
ATOM 900 C CA . THR A 1 113 ? 2.720 -15.022 4.953 1.00 89.56 113 THR A CA 1
ATOM 901 C C . THR A 1 113 ? 3.497 -13.975 5.737 1.00 89.56 113 THR A C 1
ATOM 903 O O . THR A 1 113 ? 3.430 -12.779 5.449 1.00 89.56 113 THR A O 1
ATOM 906 N N . ALA A 1 114 ? 4.282 -14.425 6.718 1.00 90.56 114 ALA A N 1
ATOM 907 C CA . ALA A 1 114 ? 5.174 -13.542 7.467 1.00 90.56 114 ALA A CA 1
ATOM 908 C C . ALA A 1 114 ? 6.200 -12.850 6.551 1.00 90.56 114 ALA A C 1
ATOM 910 O O . ALA A 1 114 ? 6.553 -11.699 6.785 1.00 90.56 114 ALA A O 1
ATOM 911 N N . ILE A 1 115 ? 6.613 -13.518 5.466 1.00 89.25 115 ILE A N 1
ATOM 912 C CA . ILE A 1 115 ? 7.543 -12.974 4.468 1.00 89.25 115 ILE A CA 1
ATOM 913 C C . ILE A 1 115 ? 6.969 -11.715 3.815 1.00 89.25 115 ILE A C 1
ATOM 915 O O . ILE A 1 115 ? 7.688 -10.734 3.675 1.00 89.25 115 ILE A O 1
ATOM 919 N N . GLN A 1 116 ? 5.676 -11.690 3.472 1.00 91.25 116 GLN A N 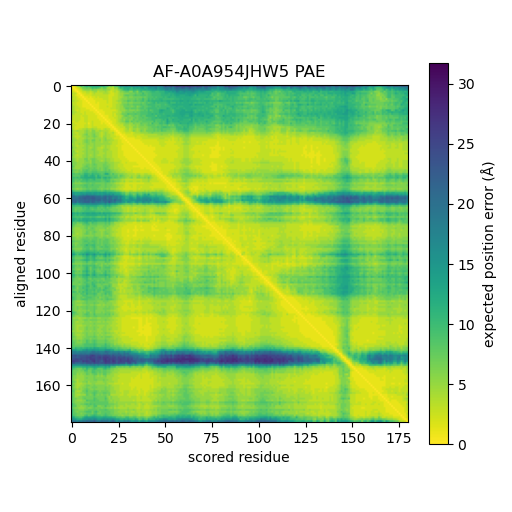1
ATOM 920 C CA . GLN A 1 116 ? 5.043 -10.487 2.921 1.00 91.25 116 GLN A CA 1
ATOM 921 C C . GLN A 1 116 ? 5.116 -9.305 3.896 1.00 91.25 116 GLN A C 1
ATOM 923 O O . GLN A 1 116 ? 5.423 -8.189 3.484 1.00 91.25 116 GLN A O 1
ATOM 928 N N . ALA A 1 117 ? 4.856 -9.540 5.185 1.00 90.62 117 ALA A N 1
ATOM 929 C CA . ALA A 1 117 ? 4.927 -8.492 6.203 1.00 90.62 117 ALA A CA 1
ATOM 930 C C . ALA A 1 117 ? 6.368 -8.003 6.417 1.00 90.62 117 ALA A C 1
ATOM 932 O O . ALA A 1 117 ? 6.615 -6.798 6.419 1.00 90.62 117 ALA A O 1
ATOM 933 N N . LEU A 1 118 ? 7.318 -8.935 6.530 1.00 92.62 118 LEU A N 1
ATOM 934 C CA . LEU A 1 118 ? 8.737 -8.629 6.704 1.00 92.62 118 LEU A CA 1
ATOM 935 C C . LEU A 1 118 ? 9.304 -7.867 5.501 1.00 92.62 118 LEU A C 1
ATOM 937 O O . LEU A 1 118 ? 10.109 -6.957 5.673 1.00 92.62 118 LEU A O 1
ATOM 941 N N . ASN A 1 119 ? 8.851 -8.203 4.295 1.00 91.50 119 ASN A N 1
ATOM 942 C CA . ASN A 1 119 ? 9.252 -7.528 3.071 1.00 91.50 119 ASN A CA 1
ATOM 943 C C . ASN A 1 119 ? 8.794 -6.061 3.047 1.00 91.50 119 ASN A C 1
ATOM 945 O O . ASN A 1 119 ? 9.575 -5.202 2.666 1.00 91.50 119 ASN A O 1
ATOM 949 N N . LEU A 1 120 ? 7.582 -5.732 3.523 1.00 92.12 120 LEU A N 1
ATOM 950 C CA . LEU A 1 120 ? 7.187 -4.318 3.664 1.00 92.12 120 LEU A CA 1
ATOM 951 C C . LEU A 1 120 ? 7.998 -3.600 4.737 1.00 92.12 120 LEU A C 1
ATOM 953 O O . LEU A 1 120 ? 8.355 -2.444 4.545 1.00 92.12 120 LEU A O 1
ATOM 957 N N . LEU A 1 121 ? 8.266 -4.272 5.859 1.00 92.31 121 LEU A N 1
ATOM 958 C CA . LEU A 1 121 ? 8.954 -3.666 6.997 1.00 92.31 121 LEU A CA 1
ATOM 959 C C . LEU A 1 121 ? 10.406 -3.287 6.682 1.00 92.31 121 LEU A C 1
ATOM 961 O O . LEU A 1 121 ? 10.893 -2.323 7.254 1.00 92.31 121 LEU A O 1
ATOM 965 N N . ASN A 1 122 ? 11.070 -4.033 5.794 1.00 92.12 122 ASN A N 1
ATOM 966 C CA . ASN A 1 122 ? 12.471 -3.813 5.414 1.00 92.12 122 ASN A CA 1
ATOM 967 C C . ASN A 1 122 ? 12.628 -3.214 4.008 1.00 92.12 122 ASN A C 1
ATOM 969 O O . ASN A 1 122 ? 13.716 -3.245 3.442 1.00 92.12 122 ASN A O 1
ATOM 973 N N . SER A 1 123 ? 11.543 -2.737 3.396 1.00 92.31 123 SER A N 1
ATOM 974 C CA . SER A 1 123 ? 11.598 -2.193 2.042 1.00 92.31 123 SER A CA 1
ATOM 975 C C . SER A 1 123 ? 11.973 -0.715 2.065 1.00 92.31 123 SER A C 1
ATOM 977 O O . SER A 1 123 ? 11.234 0.104 2.615 1.00 92.31 123 SER A O 1
ATOM 979 N N . ASP A 1 124 ? 13.046 -0.361 1.356 1.00 92.88 124 ASP A N 1
ATOM 980 C CA . ASP A 1 124 ? 13.445 1.036 1.143 1.00 92.88 124 ASP A CA 1
ATOM 981 C C . ASP A 1 124 ? 12.312 1.863 0.531 1.00 92.88 124 ASP A C 1
ATOM 983 O O . ASP A 1 124 ? 12.014 2.957 1.003 1.00 92.88 124 ASP A O 1
ATOM 987 N N . PHE A 1 125 ? 11.584 1.298 -0.438 1.00 93.06 125 PHE A N 1
ATOM 988 C CA . PHE A 1 125 ? 10.409 1.947 -1.019 1.00 93.06 125 PHE A CA 1
ATOM 989 C C . PHE A 1 125 ? 9.368 2.315 0.047 1.00 93.06 125 PHE A C 1
ATOM 991 O O . PHE A 1 125 ? 8.849 3.431 0.049 1.00 93.06 125 PHE A O 1
ATOM 998 N N . VAL A 1 126 ? 9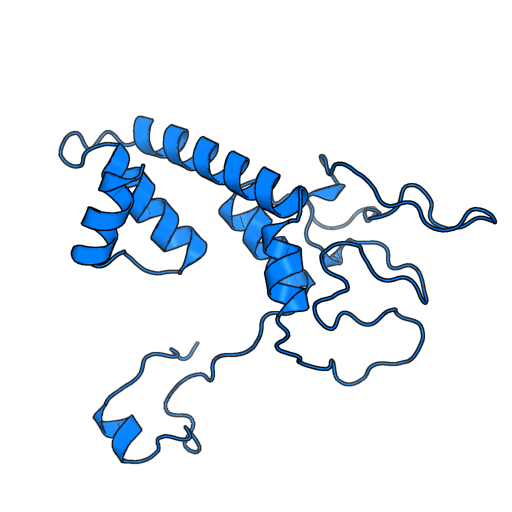.048 1.392 0.961 1.00 94.19 126 VAL A N 1
ATOM 999 C CA . VAL A 1 126 ? 8.057 1.639 2.021 1.00 94.19 126 VAL A CA 1
ATOM 1000 C C . VAL A 1 126 ? 8.560 2.712 2.986 1.00 94.19 126 VAL A C 1
ATOM 1002 O O . VAL A 1 126 ? 7.787 3.599 3.357 1.00 94.19 126 VAL A O 1
ATOM 1005 N N . HIS A 1 127 ? 9.846 2.686 3.340 1.00 94.56 127 HIS A N 1
ATOM 1006 C CA . HIS A 1 127 ? 10.465 3.722 4.166 1.00 94.56 127 HIS A CA 1
ATOM 1007 C C . HIS A 1 127 ? 10.428 5.101 3.497 1.00 94.56 127 HIS A C 1
ATOM 1009 O O . HIS A 1 127 ? 10.013 6.073 4.132 1.00 94.56 127 HIS A O 1
ATOM 1015 N N . GLU A 1 128 ? 10.767 5.199 2.211 1.00 94.88 128 GLU A N 1
ATOM 1016 C CA . GLU A 1 128 ? 10.687 6.448 1.445 1.00 94.88 128 GLU A CA 1
ATOM 1017 C C . GLU A 1 128 ? 9.254 7.000 1.416 1.00 94.88 128 GLU A C 1
ATOM 1019 O O . GLU A 1 128 ? 9.040 8.194 1.651 1.00 94.88 128 GLU A O 1
ATOM 1024 N N . GLN A 1 129 ? 8.249 6.138 1.207 1.00 95.56 129 GLN A N 1
ATOM 1025 C CA . GLN A 1 129 ? 6.846 6.562 1.241 1.00 95.56 129 GLN A CA 1
ATOM 1026 C C . GLN A 1 129 ? 6.399 7.006 2.639 1.00 95.56 129 GLN A C 1
ATOM 1028 O O . GLN A 1 129 ? 5.632 7.967 2.749 1.00 95.56 129 GLN A O 1
ATOM 1033 N N . ALA A 1 130 ? 6.891 6.367 3.703 1.00 94.88 130 ALA A N 1
ATOM 1034 C CA . ALA A 1 130 ? 6.610 6.776 5.078 1.00 94.88 130 ALA A CA 1
ATOM 1035 C C . ALA A 1 130 ? 7.191 8.169 5.386 1.00 94.88 130 ALA A C 1
ATOM 1037 O O . ALA A 1 130 ? 6.481 9.028 5.913 1.00 94.88 130 ALA A O 1
ATOM 1038 N N . VAL A 1 131 ? 8.440 8.433 4.984 1.00 95.62 131 VAL A N 1
ATOM 1039 C CA . VAL A 1 131 ? 9.092 9.747 5.143 1.00 95.62 131 VAL A CA 1
ATOM 1040 C C . VAL A 1 131 ? 8.373 10.827 4.326 1.00 95.62 131 VAL A C 1
ATOM 1042 O O . VAL A 1 131 ? 8.121 11.930 4.827 1.00 95.62 131 VAL A O 1
ATOM 10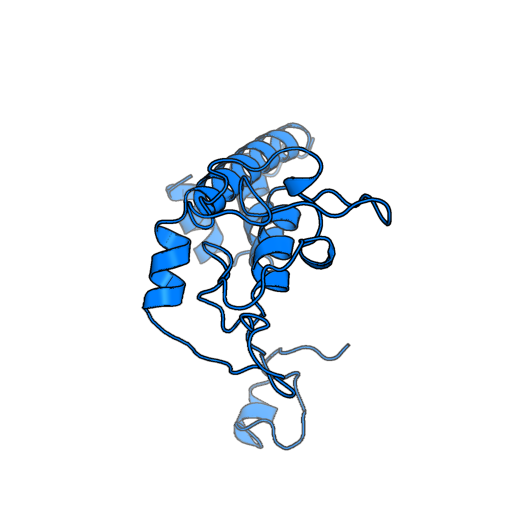45 N N . ALA A 1 132 ? 7.990 10.515 3.085 1.00 95.81 132 ALA A N 1
ATOM 1046 C CA . ALA A 1 132 ? 7.230 11.425 2.232 1.00 95.81 132 ALA A CA 1
ATOM 1047 C C . ALA A 1 132 ? 5.851 11.750 2.831 1.00 95.81 132 ALA A C 1
ATOM 1049 O O . ALA A 1 132 ? 5.444 12.916 2.850 1.00 95.81 132 ALA A O 1
ATOM 1050 N N . MET A 1 133 ? 5.159 10.744 3.379 1.00 95.38 133 MET A N 1
ATOM 1051 C CA . MET A 1 133 ? 3.881 10.926 4.066 1.00 95.38 133 MET A CA 1
ATOM 1052 C C . MET A 1 133 ? 4.029 11.806 5.310 1.00 95.38 133 MET A C 1
ATOM 1054 O O . MET A 1 133 ? 3.262 12.754 5.467 1.00 95.38 133 MET A O 1
ATOM 1058 N N . ALA A 1 134 ? 5.025 11.548 6.161 1.00 93.56 134 ALA A N 1
ATOM 1059 C CA . ALA A 1 134 ? 5.288 12.363 7.347 1.00 93.56 134 ALA A CA 1
ATOM 1060 C C . ALA A 1 134 ? 5.552 13.831 6.972 1.00 93.56 134 ALA A C 1
ATOM 1062 O O . ALA A 1 134 ? 4.911 14.741 7.500 1.00 93.56 134 ALA A O 1
ATOM 1063 N N . SER A 1 135 ? 6.416 14.062 5.980 1.00 93.50 135 SER A N 1
ATOM 1064 C CA . SER A 1 135 ? 6.737 15.406 5.483 1.00 93.50 135 SER A CA 1
ATOM 1065 C C . SER A 1 135 ? 5.507 16.134 4.931 1.00 93.50 135 SER A C 1
ATOM 1067 O O . SER A 1 135 ? 5.322 17.333 5.154 1.00 93.50 135 SER A O 1
ATOM 1069 N N . ARG A 1 136 ? 4.629 15.412 4.222 1.00 92.62 136 ARG A N 1
ATOM 1070 C CA . ARG A 1 136 ? 3.348 15.938 3.738 1.00 92.62 136 ARG A CA 1
ATOM 1071 C C . ARG A 1 136 ? 2.429 16.336 4.892 1.00 92.62 136 ARG A C 1
ATOM 1073 O O . ARG A 1 136 ? 1.869 17.427 4.849 1.00 92.62 136 ARG A O 1
ATOM 1080 N N . LEU A 1 137 ? 2.288 15.482 5.904 1.00 91.88 137 LEU A N 1
ATOM 1081 C CA . LEU A 1 137 ? 1.415 15.726 7.054 1.00 91.88 137 LEU A CA 1
ATOM 1082 C C . LEU A 1 137 ? 1.856 16.951 7.861 1.00 91.88 137 LEU A C 1
ATOM 1084 O O . LEU A 1 137 ? 1.011 17.771 8.204 1.00 91.88 137 LEU A O 1
ATOM 1088 N N . VAL A 1 138 ? 3.163 17.114 8.097 1.00 89.12 138 VAL A N 1
ATOM 1089 C CA . VAL A 1 138 ? 3.724 18.294 8.784 1.00 89.12 138 VAL A CA 1
ATOM 1090 C C . VAL A 1 138 ? 3.454 19.578 7.997 1.00 89.12 138 VAL A C 1
ATOM 1092 O O . VAL A 1 138 ? 3.133 20.615 8.573 1.00 89.12 138 VAL A O 1
ATOM 1095 N N . ARG A 1 139 ? 3.565 19.532 6.666 1.00 88.81 139 ARG A N 1
ATOM 1096 C CA . ARG A 1 139 ? 3.260 20.691 5.819 1.00 88.81 139 ARG A CA 1
ATOM 1097 C C . ARG A 1 139 ? 1.768 21.034 5.840 1.00 88.81 139 ARG A C 1
ATOM 1099 O O . ARG A 1 139 ? 1.415 22.200 5.955 1.00 88.81 139 ARG A O 1
ATOM 1106 N N . GLU A 1 140 ? 0.897 20.032 5.732 1.00 87.31 140 GLU A N 1
ATOM 1107 C CA . GLU A 1 140 ? -0.560 20.223 5.743 1.00 87.31 140 GLU A CA 1
ATOM 1108 C C . GLU A 1 140 ? -1.079 20.687 7.120 1.00 87.31 140 GLU A C 1
ATOM 1110 O O . GLU A 1 140 ? -2.018 21.482 7.178 1.00 87.31 140 GLU A O 1
ATOM 1115 N N . SER A 1 141 ? -0.459 20.253 8.226 1.00 84.06 141 SER A N 1
ATOM 1116 C CA . SER A 1 141 ? -0.851 20.679 9.577 1.00 84.06 141 SER A CA 1
ATOM 1117 C C . SER A 1 141 ? -0.453 22.120 9.894 1.00 84.06 141 SER A C 1
ATOM 1119 O O . SER A 1 141 ? -1.210 22.809 10.570 1.00 84.06 141 SER A O 1
ATOM 1121 N N . ARG A 1 142 ? 0.673 22.613 9.358 1.00 79.44 142 ARG A N 1
ATOM 1122 C CA . ARG A 1 142 ? 1.093 24.023 9.491 1.00 79.44 142 ARG A CA 1
ATOM 1123 C C . ARG A 1 142 ? 0.159 25.005 8.784 1.00 79.44 142 ARG A C 1
ATOM 1125 O O . ARG A 1 142 ? 0.017 26.130 9.238 1.00 79.44 142 ARG A O 1
ATOM 1132 N N . ASN A 1 143 ? -0.470 24.574 7.692 1.00 70.88 143 ASN A N 1
ATOM 1133 C CA . ASN A 1 143 ? -1.387 25.405 6.906 1.00 70.88 143 ASN A CA 1
ATOM 1134 C C . ASN A 1 143 ? -2.824 25.397 7.449 1.00 70.88 143 ASN A C 1
ATOM 1136 O O . ASN A 1 143 ? -3.684 26.095 6.920 1.00 70.88 143 ASN A O 1
ATOM 1140 N N . SER A 1 144 ? -3.115 24.569 8.454 1.00 64.31 144 SER A N 1
ATOM 1141 C CA . SER A 1 144 ? -4.436 24.526 9.073 1.00 64.31 144 SER A CA 1
ATOM 1142 C C . SER A 1 144 ? -4.510 25.618 10.143 1.00 64.31 144 SER A C 1
ATOM 1144 O O . SER A 1 144 ? -3.997 25.434 11.238 1.00 64.31 144 SER A O 1
ATOM 1146 N N . GLU A 1 145 ? -5.180 26.731 9.838 1.00 58.00 145 GLU A N 1
ATOM 1147 C CA . GLU A 1 145 ? -5.396 27.902 10.720 1.00 58.00 145 GLU A CA 1
ATOM 1148 C C . GLU A 1 145 ? -6.211 27.606 12.001 1.00 58.00 145 GLU A C 1
ATOM 1150 O O . GLU A 1 145 ? -6.563 28.510 12.753 1.00 58.00 145 GLU A O 1
ATOM 1155 N N . ASN A 1 146 ? -6.527 26.339 12.284 1.00 53.75 146 ASN A N 1
ATOM 1156 C CA . ASN A 1 146 ? -7.225 25.949 13.503 1.00 53.75 146 ASN A CA 1
ATOM 1157 C C . ASN A 1 146 ? -6.247 25.913 14.687 1.00 53.75 146 ASN A C 1
ATOM 1159 O O . ASN A 1 146 ? -5.776 24.847 15.076 1.00 53.75 146 ASN A O 1
ATOM 1163 N N . GLU A 1 147 ? -6.009 27.075 15.302 1.00 54.44 147 GLU A N 1
ATOM 1164 C CA . GLU A 1 147 ? -5.262 27.232 16.565 1.00 54.44 147 GLU A CA 1
ATOM 1165 C C . GLU A 1 147 ? -5.806 26.352 17.709 1.00 54.44 147 GLU A C 1
ATOM 1167 O O . GLU A 1 147 ? -5.083 26.032 18.649 1.00 54.44 147 GLU A O 1
ATOM 1172 N N . ALA A 1 148 ? -7.068 25.911 17.621 1.00 54.72 148 ALA A N 1
ATOM 1173 C CA . ALA A 1 148 ? -7.734 25.110 18.649 1.00 54.72 148 ALA A CA 1
ATOM 1174 C C . ALA A 1 148 ? -7.286 23.634 18.718 1.00 54.72 148 ALA A C 1
ATOM 1176 O O . ALA A 1 148 ? -7.509 22.983 19.737 1.00 54.72 148 ALA A O 1
ATOM 1177 N N . ILE A 1 149 ? -6.687 23.079 17.656 1.00 62.47 149 ILE A N 1
ATOM 1178 C CA . ILE A 1 149 ? -6.174 21.699 17.642 1.00 62.47 149 ILE A CA 1
ATOM 1179 C C . ILE A 1 149 ? -4.664 21.786 17.460 1.00 62.47 149 ILE A C 1
ATOM 1181 O O . ILE A 1 149 ? -4.200 22.266 16.429 1.00 62.47 149 ILE A O 1
ATOM 1185 N N . GLY A 1 150 ? -3.890 21.297 18.433 1.00 75.81 150 GLY A N 1
ATOM 1186 C CA . GLY A 1 150 ? -2.431 21.270 18.322 1.00 75.81 150 GLY A CA 1
ATOM 1187 C C . GLY A 1 150 ? -1.990 20.658 16.985 1.00 75.81 150 GLY A C 1
ATOM 1188 O O . GLY A 1 150 ? -2.517 19.626 16.562 1.00 75.81 150 GLY A O 1
ATOM 1189 N N . GLN A 1 151 ? -1.023 21.287 16.305 1.00 80.69 151 GLN A N 1
ATOM 1190 C CA . GLN A 1 151 ? -0.576 20.901 14.952 1.00 80.69 151 GLN A CA 1
ATOM 1191 C C . GLN A 1 151 ? -0.238 19.402 14.839 1.00 80.69 151 GLN A C 1
ATOM 1193 O O . GLN A 1 151 ? -0.475 18.766 13.809 1.00 80.69 151 GLN A O 1
ATOM 1198 N N . GLN A 1 152 ? 0.273 18.825 15.925 1.00 85.00 152 GLN A N 1
ATOM 1199 C CA . GLN A 1 152 ? 0.608 17.411 16.047 1.00 85.00 152 GLN A CA 1
ATOM 1200 C C . GLN A 1 152 ? -0.629 16.501 16.063 1.00 85.00 152 GLN A C 1
ATOM 1202 O O . GLN A 1 152 ? -0.676 15.512 15.333 1.00 85.00 152 GLN A O 1
ATOM 1207 N N . GLU A 1 153 ? -1.681 16.855 16.806 1.00 88.75 153 GLU A N 1
ATOM 1208 C CA . GLU A 1 153 ? -2.937 16.096 16.789 1.00 88.75 153 GLU A CA 1
ATOM 1209 C C . GLU A 1 153 ? -3.600 16.122 15.413 1.00 88.75 153 GLU A C 1
ATOM 1211 O O . GLU A 1 153 ? -4.148 15.112 14.962 1.00 88.75 153 GLU A O 1
ATOM 1216 N N . ALA A 1 154 ? -3.560 17.273 14.737 1.00 87.88 154 ALA A N 1
ATOM 1217 C CA . ALA A 1 154 ? -4.091 17.409 13.387 1.00 87.88 154 ALA A CA 1
ATOM 1218 C C . ALA A 1 154 ? -3.348 16.482 12.409 1.00 87.88 154 ALA A C 1
ATOM 1220 O O . ALA A 1 154 ? -3.991 15.776 11.625 1.00 87.88 154 ALA A O 1
ATOM 1221 N N . ALA A 1 155 ? -2.014 16.418 12.505 1.00 89.62 155 ALA A N 1
ATOM 1222 C CA . ALA A 1 155 ? -1.188 15.514 11.707 1.00 89.62 155 ALA A CA 1
ATOM 1223 C C . ALA A 1 155 ? -1.506 14.034 11.987 1.00 89.62 155 ALA A C 1
ATOM 1225 O O . ALA A 1 155 ? -1.703 13.263 11.046 1.00 89.62 155 ALA A O 1
ATOM 1226 N N . VAL A 1 156 ? -1.651 13.638 13.258 1.00 92.00 156 VAL A N 1
ATOM 1227 C CA . VAL A 1 156 ? -2.029 12.264 13.638 1.00 92.00 156 VAL A CA 1
ATOM 1228 C C . VAL A 1 156 ? -3.423 11.908 13.109 1.00 92.00 156 VAL A C 1
ATOM 1230 O O . VAL A 1 156 ? -3.603 10.865 12.478 1.00 92.00 156 VAL A O 1
ATOM 1233 N N . LYS A 1 157 ? -4.419 12.786 13.283 1.00 91.56 157 LYS A N 1
ATOM 1234 C CA . LYS A 1 157 ? -5.784 12.571 12.765 1.00 91.56 157 LYS A CA 1
ATOM 1235 C C . LYS A 1 157 ? -5.786 12.405 11.238 1.00 91.56 157 LYS A C 1
ATOM 1237 O O . LYS A 1 157 ? -6.492 11.537 10.719 1.00 91.56 157 LYS A O 1
ATOM 1242 N N . GLN A 1 158 ? -4.987 13.195 10.520 1.00 91.50 158 GLN A N 1
ATOM 1243 C CA . GLN A 1 158 ? -4.792 13.071 9.070 1.00 91.50 158 GLN A CA 1
ATOM 1244 C C . GLN A 1 158 ? -4.114 11.743 8.691 1.00 91.50 158 GLN A C 1
ATOM 1246 O O . GLN A 1 158 ? -4.570 11.076 7.760 1.00 91.50 158 GLN A O 1
ATOM 1251 N N . ALA A 1 159 ? -3.085 11.317 9.430 1.00 93.06 159 ALA A N 1
ATOM 1252 C CA . ALA A 1 159 ? -2.397 10.046 9.200 1.00 93.06 159 ALA A CA 1
ATOM 1253 C C . ALA A 1 159 ? -3.360 8.853 9.295 1.00 93.06 159 ALA A C 1
ATOM 1255 O O . ALA A 1 159 ? -3.426 8.031 8.381 1.00 93.06 159 ALA A O 1
ATOM 1256 N N . PHE A 1 160 ? -4.180 8.804 10.349 1.00 94.19 160 PHE A N 1
ATOM 1257 C CA . PHE A 1 160 ? -5.195 7.762 10.538 1.00 94.19 160 PHE A CA 1
ATOM 1258 C C . PHE A 1 160 ? -6.224 7.738 9.404 1.00 94.19 160 PHE A C 1
ATOM 1260 O O . PHE A 1 160 ? -6.546 6.669 8.883 1.00 94.19 160 PHE A O 1
ATOM 1267 N N . ARG A 1 161 ? -6.702 8.907 8.961 1.00 92.75 161 ARG A N 1
ATOM 1268 C CA . ARG A 1 161 ? -7.654 8.985 7.845 1.00 92.75 161 ARG A CA 1
ATOM 1269 C C . ARG A 1 161 ? -7.055 8.467 6.542 1.00 92.75 161 ARG A C 1
ATOM 1271 O O . ARG A 1 161 ? -7.745 7.771 5.806 1.00 92.75 161 ARG A O 1
ATOM 1278 N N . ARG A 1 162 ? -5.790 8.784 6.259 1.00 91.75 162 ARG A N 1
ATOM 1279 C CA . ARG A 1 162 ? -5.112 8.380 5.018 1.00 91.75 162 ARG A CA 1
ATOM 1280 C C . ARG A 1 162 ? -4.723 6.901 5.012 1.00 91.75 162 ARG A C 1
ATOM 1282 O O . ARG A 1 162 ? -4.903 6.251 3.990 1.00 91.75 162 ARG A O 1
ATOM 1289 N N . SER A 1 163 ? -4.235 6.374 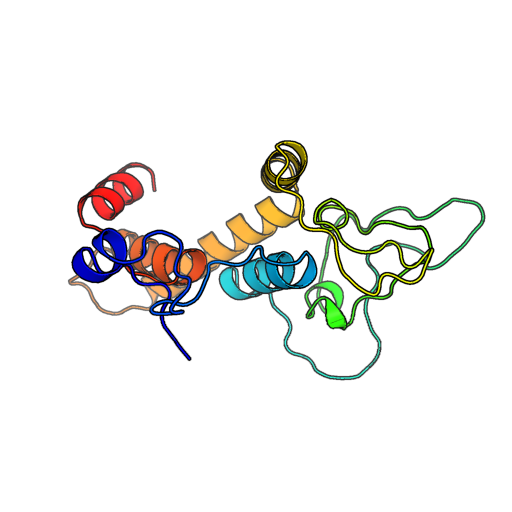6.134 1.00 91.81 163 SER A N 1
ATOM 1290 C CA . SER A 1 163 ? -3.759 4.987 6.220 1.00 91.81 163 SER A CA 1
ATOM 1291 C C . SER A 1 163 ? -4.867 3.987 6.550 1.00 91.81 163 SER A C 1
ATOM 1293 O O . SER A 1 163 ? -4.897 2.896 5.991 1.00 91.81 163 SER A O 1
ATOM 1295 N N . LEU A 1 164 ? -5.778 4.342 7.462 1.00 89.94 164 LEU A N 1
ATOM 1296 C CA . LEU A 1 164 ? -6.808 3.436 7.990 1.00 89.94 164 LEU A CA 1
ATOM 1297 C C . LEU A 1 164 ? -8.227 3.792 7.531 1.00 89.94 164 LEU A C 1
ATOM 1299 O O . LEU A 1 164 ? -9.166 3.061 7.846 1.00 89.94 164 LEU A O 1
ATOM 1303 N N . GLY A 1 165 ? -8.417 4.910 6.824 1.00 89.00 165 GLY A N 1
ATOM 1304 C CA . GLY A 1 165 ? -9.734 5.333 6.339 1.00 89.00 165 GLY A CA 1
ATOM 1305 C C . GLY A 1 165 ? -10.705 5.767 7.443 1.00 89.00 165 GLY A C 1
ATOM 1306 O O . GLY A 1 165 ? -11.904 5.872 7.192 1.00 89.00 165 GLY A O 1
ATOM 1307 N N . ARG A 1 166 ? -10.223 6.004 8.671 1.00 91.31 166 ARG A N 1
ATOM 1308 C CA . ARG A 1 166 ? -11.043 6.386 9.834 1.00 91.31 166 ARG A CA 1
ATOM 1309 C C . ARG A 1 166 ? -10.329 7.395 10.727 1.00 91.31 166 ARG A C 1
ATOM 1311 O O . ARG A 1 166 ? -9.125 7.589 10.609 1.00 91.31 166 ARG A O 1
ATOM 1318 N N . ALA A 1 167 ? -11.066 8.023 11.640 1.00 92.75 167 ALA A N 1
ATOM 1319 C CA . ALA A 1 167 ? -10.465 8.807 12.716 1.00 92.75 167 ALA A CA 1
ATOM 1320 C C . ALA A 1 167 ? -9.833 7.885 13.787 1.00 92.75 167 ALA A C 1
ATOM 1322 O O . ALA A 1 167 ? -10.301 6.749 13.961 1.00 92.75 167 ALA A O 1
ATOM 1323 N N . PRO A 1 168 ? -8.784 8.347 14.495 1.00 94.25 168 PRO A N 1
ATOM 1324 C CA . PRO A 1 168 ? -8.293 7.656 15.683 1.00 94.25 168 PRO A CA 1
ATOM 1325 C C . PRO A 1 168 ? -9.344 7.724 16.799 1.00 94.25 168 PRO A C 1
ATOM 1327 O O . PRO A 1 168 ? -10.081 8.704 16.899 1.00 94.25 168 PRO A O 1
ATOM 1330 N N . SER A 1 169 ? -9.402 6.691 17.635 1.00 94.25 169 SER A N 1
ATOM 1331 C CA . SER A 1 169 ? -10.052 6.774 18.950 1.00 94.25 169 SER A CA 1
ATOM 1332 C C . SER A 1 169 ? -9.215 7.622 19.911 1.00 94.25 169 SER A C 1
ATOM 1334 O O . SER A 1 169 ? -8.025 7.822 19.675 1.00 94.25 169 SER A O 1
ATOM 1336 N N . ASP A 1 170 ? -9.797 8.071 21.024 1.00 92.94 170 ASP A N 1
ATOM 1337 C CA . ASP A 1 170 ? -9.086 8.921 21.993 1.00 92.94 170 ASP A CA 1
ATOM 1338 C C . ASP A 1 170 ? -7.818 8.244 22.530 1.00 92.94 170 ASP A C 1
ATOM 1340 O O . ASP A 1 170 ? -6.752 8.854 22.577 1.00 92.94 170 ASP A O 1
ATOM 1344 N N . ARG A 1 171 ? -7.891 6.939 22.826 1.00 94.56 171 ARG A N 1
ATOM 1345 C CA . ARG A 1 171 ? -6.732 6.150 23.272 1.00 94.56 171 ARG A CA 1
ATOM 1346 C C . ARG A 1 171 ? -5.637 6.067 22.206 1.00 94.56 171 ARG A C 1
ATOM 1348 O O . ARG A 1 171 ? -4.457 6.163 22.535 1.00 94.56 171 ARG A O 1
ATOM 1355 N N . GLU A 1 172 ? -6.016 5.867 20.945 1.00 94.38 172 GLU A N 1
ATOM 1356 C CA . GLU A 1 172 ? -5.067 5.819 19.824 1.00 94.38 172 GLU A CA 1
ATOM 1357 C C . GLU A 1 172 ? -4.433 7.186 19.567 1.00 94.38 172 GLU A C 1
ATOM 1359 O O . GLU A 1 172 ? -3.238 7.258 19.294 1.00 94.38 172 GLU A O 1
ATOM 1364 N N . LEU A 1 173 ? -5.218 8.260 19.684 1.00 92.94 173 LEU A N 1
ATOM 1365 C CA . LEU A 1 173 ? -4.741 9.627 19.530 1.00 92.94 173 LEU A CA 1
ATOM 1366 C C . LEU A 1 173 ? -3.715 9.964 20.614 1.00 92.94 173 LEU A C 1
ATOM 1368 O O . LEU A 1 173 ? -2.610 10.377 20.278 1.00 92.94 173 LEU A O 1
ATOM 1372 N N . SER A 1 174 ? -4.040 9.731 21.890 1.00 91.69 174 SER A N 1
ATOM 1373 C CA . SER A 1 174 ? -3.114 9.988 22.999 1.00 91.69 174 SER A CA 1
ATOM 1374 C C . SER A 1 174 ? -1.818 9.184 22.864 1.00 91.69 174 SER A C 1
ATOM 1376 O O . SER A 1 174 ? -0.735 9.735 23.051 1.00 91.69 174 SER A O 1
ATOM 1378 N N . ALA A 1 175 ? -1.905 7.903 22.487 1.00 93.25 175 ALA A N 1
ATOM 1379 C CA . ALA A 1 175 ? -0.724 7.065 22.291 1.00 93.25 175 ALA A CA 1
ATOM 1380 C C . ALA A 1 175 ? 0.143 7.552 21.118 1.00 93.25 175 ALA A C 1
ATOM 1382 O O . ALA A 1 175 ? 1.356 7.681 21.264 1.00 93.25 175 ALA A O 1
ATOM 1383 N N . ALA A 1 176 ? -0.464 7.866 19.972 1.00 90.56 176 ALA A N 1
ATOM 1384 C CA . ALA A 1 176 ? 0.265 8.323 18.791 1.00 90.56 176 ALA A CA 1
ATOM 1385 C C . ALA A 1 176 ? 0.913 9.701 18.990 1.00 90.56 176 ALA A C 1
ATOM 1387 O O . ALA A 1 176 ? 2.026 9.917 18.522 1.00 90.56 176 ALA A O 1
ATOM 1388 N N . VAL A 1 177 ? 0.254 10.615 19.709 1.00 89.44 177 VAL A N 1
ATOM 1389 C CA . VAL A 1 177 ? 0.828 11.927 20.043 1.00 89.44 177 VAL A CA 1
ATOM 1390 C C . VAL A 1 177 ? 2.012 11.782 20.998 1.00 89.44 177 VAL A C 1
ATOM 1392 O O . VAL A 1 177 ? 2.980 12.505 20.843 1.00 89.44 177 VAL A O 1
ATOM 1395 N N . SER A 1 178 ? 1.995 10.824 21.930 1.00 88.56 178 SER A N 1
ATOM 1396 C CA . SER A 1 178 ? 3.110 10.644 22.877 1.00 88.56 178 SER A CA 1
ATOM 1397 C C . SER A 1 178 ? 4.434 10.195 22.239 1.00 88.56 178 SER A C 1
ATOM 1399 O O . SER A 1 178 ? 5.485 10.361 22.851 1.00 88.56 178 SER A O 1
ATOM 1401 N N . VAL A 1 179 ? 4.379 9.607 21.039 1.00 83.88 179 VAL A N 1
ATOM 1402 C CA . VAL A 1 179 ? 5.543 9.060 20.314 1.00 83.88 179 VAL A CA 1
ATOM 1403 C C . VAL A 1 179 ? 5.985 9.964 19.155 1.00 83.88 179 VAL A C 1
ATOM 1405 O O . VAL A 1 179 ? 7.119 9.847 18.694 1.00 83.88 179 VAL A O 1
ATOM 1408 N N . ALA A 1 180 ? 5.085 10.818 18.662 1.00 65.56 180 ALA A N 1
ATOM 1409 C CA . ALA A 1 180 ? 5.340 11.750 17.563 1.00 65.56 180 ALA A CA 1
ATOM 1410 C C . ALA A 1 180 ? 6.126 12.987 18.023 1.00 65.56 180 ALA A C 1
ATOM 1412 O O . ALA A 1 180 ? 6.843 13.542 17.162 1.00 65.56 180 ALA A O 1
#

pLDDT: mean 88.83, std 7.93, range [53.75, 96.62]

Mean predicted aligned error: 6.32 Å

Radius of gyration: 19.91 Å; Cα contacts (8 Å, |Δi|>4): 183; chains: 1; bounding box: 50×47×46 Å